Protein AF-0000000071265494 (afdb_homodimer)

Solvent-accessible surface area (backbone atoms only — not comparable to full-atom values): 19128 Å² 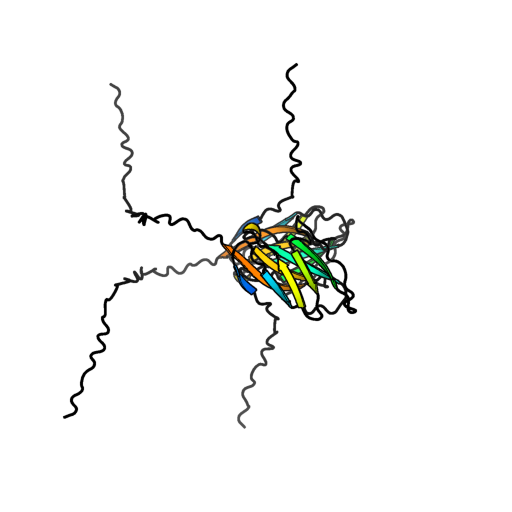total; per-residue (Å²): 134,83,74,75,83,80,72,79,78,70,75,68,71,72,66,82,70,55,55,59,49,77,48,78,51,42,60,62,42,69,48,77,47,74,25,52,48,88,69,77,64,66,32,45,37,34,37,31,43,25,47,91,84,48,55,58,42,52,36,34,35,29,60,42,43,85,80,57,59,87,50,79,70,48,60,30,90,90,43,44,74,89,41,37,45,78,46,80,55,89,55,34,34,37,43,32,37,46,52,32,44,57,83,65,36,29,38,35,34,32,33,32,63,46,98,64,59,43,58,27,18,25,35,37,38,44,38,49,72,82,73,70,73,75,64,76,71,68,74,72,67,73,68,75,64,77,72,72,76,68,75,67,76,69,78,67,74,74,71,77,124,135,83,74,74,82,80,72,77,77,70,74,69,71,72,64,80,70,56,57,60,48,76,48,77,50,42,60,60,40,68,48,76,47,73,24,51,47,86,69,76,64,67,32,46,37,34,35,32,43,24,46,91,84,47,54,57,41,51,37,36,35,29,61,42,43,85,81,57,60,87,50,77,68,47,61,30,91,90,43,43,75,90,42,38,45,78,47,81,54,88,53,33,36,38,43,32,36,46,52,32,44,56,82,66,36,28,38,33,35,30,32,35,63,46,99,64,59,42,58,27,18,26,36,36,37,43,37,49,73,81,74,72,74,78,67,77,70,69,74,73,69,75,71,76,67,78,70,79,78,74,77,69,76,72,79,67,74,73,72,76,123

pLDDT: mean 73.64, std 27.17, range [20.28, 98.62]

Organism: Cyprinus carpio (NCBI:txid7962)

Foldseek 3Di:
DPPPPPPPPPVPPPPVPFAEAEDEEAFQAKDKDKWFDPDDAWFKKFKWWDAPPGDIDTAKIFIDHPVRPDGDIDGDDPHDCVQWPWDDDDGMIMIMGGRDDQVSFTKMWMWTPDVHIDTTHIYGYGYDYDPPPPPPPPVVPVCVPPPPPPCPVPPPPPPPD/DPPPPPPPPPVPPPPVPFAEAEDEEAFQAKDKDKWFDPDQAWFKKFKWWDAPPGDIDTAKIFTDHNVLPDGDIDGDDPHDCVQWPWDDDDGMIMIMGGRDDQVNFTKMWMWTPDVHIDTTHIYGYGYDYPPPPPPPPPVCPPPPPVPPPPPPVPPPPPPPD

Secondary structure (DSSP, 8-state):
-----------------PPEEEEEE-TT--EEEEEE----SSEEEEEEEE-TTS--EEEEEEEE-TT---PPPEE-TT--TTTEEEEE-SSEEEEEESS--GGG-EEEEEEE--SS-EEEEEEEEEE----------------------------------/-----------------PPEEEEEE-TT--EEEEEE----SSEEEEEEEE-TTS--EEEEEEEE-TT---PPPEE-TT--TTTEEEEE-SSEEEEEESS--GGG-EEEEEEE--SS-EEEEEEEEEE----------------------------------

Nearest PDB structures (foldseek):
  6d2p-assembly1_L  TM=8.180E-01  e=6.042E-08  Homo sapiens
  7tqg-assembly1_L  TM=7.929E-01  e=5.715E-08  Homo sapiens
  7z0y-assembly1_L  TM=8.124E-01  e=2.175E-07  Homo sapiens
  2ywy-assembly4_D  TM=7.353E-01  e=2.175E-07  Orectolobus maculatus
  8ovu-assembly2_B  TM=7.416E-01  e=5.395E-05  Homo sapiens

InterPro domains:
  IPR003599 Immunoglobulin domain subtype [SM00409] (20-128)
  IPR007110 Immunoglobulin-like domain [PS50835] (5-128)
  IPR013106 Immunoglobulin V-set domain [PF07686] (22-127)
  IPR013783 Immunoglobulin-like fold [G3DSA:2.60.40.10] (14-143)
  IPR036179 Immunoglobulin-like domain superfamily [SSF48726] (19-132)
  IPR052051 T cell receptor complex component [PTHR19433] (18-138)

Radius of gyration: 28.28 Å; Cα contacts (8 Å, |Δi|>4): 579; chains: 2; bounding box: 97×72×102 Å

Sequence (322 aa):
SISPPSFPLQLCFLRVMFSTASIQTHPGQSVTMWCSHNIHVSGNLYWFKQSDGAVPITIVYMLYTESRQKVEPNYFNNFTKDHLVMDQFSKFTTLTIKKVNISDSGFYFCGATDYPMKFGNGTRLEVKGNHDDKVNYTDFTIDMKTSKTLFYTRLHFLFLSSISPPSFPLQLCFLRVMFSTASIQTHPGQSVTMWCSHNIHVSGNLYWFKQSDGAVPITIVYMLYTESRQKVEPNYFNNFTKDHLVMDQFSKFTTLTIKKVNISDSGFYFCGATDYPMKFGNGTRLEVKGNHDDKVNYTDFTIDMKTSKTLFYTRLHFLFLS

Structure (mmCIF, N/CA/C/O backbone):
data_AF-0000000071265494-model_v1
#
loop_
_entity.id
_entity.type
_entity.pdbx_description
1 polymer 'Ig-like domain-containing protein'
#
loop_
_atom_site.group_PDB
_atom_site.id
_atom_site.type_symbol
_atom_site.label_atom_id
_atom_site.label_alt_id
_atom_site.label_comp_id
_atom_site.label_asym_id
_atom_site.label_entity_id
_atom_site.label_seq_id
_atom_site.pdbx_PDB_ins_code
_atom_site.Cartn_x
_atom_site.Cartn_y
_atom_site.Cartn_z
_atom_site.occupancy
_atom_site.B_iso_or_equiv
_atom_site.auth_seq_id
_atom_site.auth_comp_id
_atom_site.auth_asym_id
_atom_site.auth_atom_id
_atom_site.pdbx_PDB_model_num
ATOM 1 N N . SER A 1 1 ? -18.375 -4.141 -53.75 1 40.53 1 SER A N 1
ATOM 2 C CA . SER A 1 1 ? -18.906 -4.117 -52.406 1 40.53 1 SER A CA 1
ATOM 3 C C . SER A 1 1 ? -17.781 -4.109 -51.375 1 40.53 1 SER A C 1
ATOM 5 O O . SER A 1 1 ? -17.125 -5.129 -51.125 1 40.53 1 SER A O 1
ATOM 7 N N . ILE A 1 2 ? -17.125 -2.977 -51.219 1 54.84 2 ILE A N 1
ATOM 8 C CA . ILE A 1 2 ? -15.969 -2.738 -50.344 1 54.84 2 ILE A CA 1
ATOM 9 C C . ILE A 1 2 ? -16.375 -2.879 -48.875 1 54.84 2 ILE A C 1
ATOM 11 O O . ILE A 1 2 ? -17.297 -2.188 -48.406 1 54.84 2 ILE A O 1
ATOM 15 N N . SER A 1 3 ? -16.25 -4.117 -48.312 1 55.25 3 SER A N 1
ATOM 16 C CA . SER A 1 3 ? -16.516 -4.367 -46.906 1 55.25 3 SER A CA 1
ATOM 17 C C . SER A 1 3 ? -15.781 -3.359 -46 1 55.25 3 SER A C 1
ATOM 19 O O . SER A 1 3 ? -14.625 -3.027 -46.281 1 55.25 3 SER A O 1
ATOM 21 N N . PRO A 1 4 ? -16.531 -2.566 -45.219 1 58.97 4 PRO A N 1
ATOM 22 C CA . PRO A 1 4 ? -15.859 -1.598 -44.344 1 58.97 4 PRO A CA 1
ATOM 23 C C . PRO A 1 4 ? -14.852 -2.252 -43.406 1 58.97 4 PRO A C 1
ATOM 25 O O . PRO A 1 4 ? -14.984 -3.436 -43.094 1 58.97 4 PRO A O 1
ATOM 28 N N . PRO A 1 5 ? -13.625 -1.745 -43.25 1 56.16 5 PRO A N 1
ATOM 29 C CA . PRO A 1 5 ? -12.672 -2.305 -42.281 1 56.16 5 PRO A CA 1
ATOM 30 C C . PRO A 1 5 ? -13.258 -2.398 -40.875 1 56.16 5 PRO A C 1
ATOM 32 O O . PRO A 1 5 ? -14.008 -1.515 -40.469 1 56.16 5 PRO A O 1
ATOM 35 N N . SER A 1 6 ? -13.602 -3.576 -40.312 1 51.12 6 SER A N 1
ATOM 36 C CA . SER A 1 6 ? -13.977 -3.795 -38.906 1 51.12 6 SER A CA 1
ATOM 37 C C . SER A 1 6 ? -12.922 -3.248 -37.969 1 51.12 6 SER A C 1
ATOM 39 O O . SER A 1 6 ? -11.758 -3.668 -38 1 51.12 6 SER A O 1
ATOM 41 N N . PHE A 1 7 ? -13.047 -2.006 -37.5 1 49.62 7 PHE A N 1
ATOM 42 C CA . PHE A 1 7 ? -12.211 -1.533 -36.406 1 49.62 7 PHE A CA 1
ATOM 43 C C . PHE A 1 7 ? -12.438 -2.367 -35.156 1 49.62 7 PHE A C 1
ATOM 45 O O . PHE A 1 7 ? -13.57 -2.5 -34.688 1 49.62 7 PHE A O 1
ATOM 52 N N . PRO A 1 8 ? -11.539 -3.293 -34.781 1 50.5 8 PRO A N 1
ATOM 53 C CA . PRO A 1 8 ? -11.75 -3.945 -33.5 1 50.5 8 PRO A CA 1
ATOM 54 C C . PRO A 1 8 ? -11.977 -2.949 -32.344 1 50.5 8 PRO A C 1
ATOM 56 O O . PRO A 1 8 ? -11.25 -1.961 -32.25 1 50.5 8 PRO A O 1
ATOM 59 N N . LEU A 1 9 ? -13.188 -2.826 -31.844 1 41.81 9 LEU A N 1
ATOM 60 C CA . LEU A 1 9 ? -13.477 -2.168 -30.562 1 41.81 9 LEU A CA 1
ATOM 61 C C . LEU A 1 9 ? -12.555 -2.676 -29.469 1 41.81 9 LEU A C 1
ATOM 63 O O . LEU A 1 9 ? -12.75 -3.773 -28.938 1 41.81 9 LEU A O 1
ATOM 67 N N . GLN A 1 10 ? -11.289 -2.355 -29.594 1 39.25 10 GLN A N 1
ATOM 68 C CA . GLN A 1 10 ? -10.484 -2.551 -28.391 1 39.25 10 GLN A CA 1
ATOM 69 C C . GLN A 1 10 ? -11.219 -2.029 -27.156 1 39.25 10 GLN A C 1
ATOM 71 O O . GLN A 1 10 ? -11.438 -0.823 -27.016 1 39.25 10 GLN A O 1
ATOM 76 N N . LEU A 1 11 ? -12.148 -2.73 -26.625 1 38.16 11 LEU A N 1
ATOM 77 C CA . LEU A 1 11 ? -12.617 -2.404 -25.281 1 38.16 11 LEU A CA 1
ATOM 78 C C . LEU A 1 11 ? -11.477 -1.908 -24.406 1 38.16 11 LEU A C 1
ATOM 80 O O . LEU A 1 11 ? -10.562 -2.672 -24.078 1 38.16 11 LEU A O 1
ATOM 84 N N . CYS A 1 12 ? -11.016 -0.733 -24.688 1 38.34 12 CYS A N 1
ATOM 85 C CA . CYS A 1 12 ? -10.164 -0.033 -23.719 1 38.34 12 CYS A CA 1
ATOM 86 C C . CYS A 1 12 ? -10.664 -0.229 -22.297 1 38.34 12 CYS A C 1
ATOM 88 O O . CYS A 1 12 ? -11.703 0.322 -21.922 1 38.34 12 CYS A O 1
ATOM 90 N N . PHE A 1 13 ? -10.648 -1.472 -21.859 1 40.06 13 PHE A N 1
ATOM 91 C CA . PHE A 1 13 ? -10.812 -1.555 -20.422 1 40.06 13 PHE A CA 1
ATOM 92 C C . PHE A 1 13 ? -10.117 -0.386 -19.734 1 40.06 13 PHE A C 1
ATOM 94 O O . PHE A 1 13 ? -8.898 -0.243 -19.812 1 40.06 13 PHE A O 1
ATOM 101 N N . LEU A 1 14 ? -10.75 0.696 -19.688 1 36.41 14 LEU A N 1
ATOM 102 C CA . LEU A 1 14 ? -10.32 1.885 -18.969 1 36.41 14 LEU A CA 1
ATOM 103 C C . LEU A 1 14 ? -9.891 1.525 -17.547 1 36.41 14 LEU A C 1
ATOM 105 O O . LEU A 1 14 ? -10.734 1.324 -16.672 1 36.41 14 LEU A O 1
ATOM 109 N N . ARG A 1 15 ? -8.938 0.637 -17.5 1 45.5 15 ARG A N 1
ATOM 110 C CA . ARG A 1 15 ? -8.367 0.568 -16.156 1 45.5 15 ARG A CA 1
ATOM 111 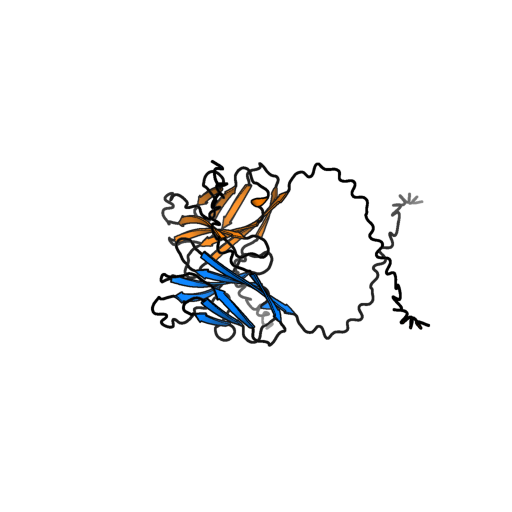C C . ARG A 1 15 ? -8.125 1.964 -15.594 1 45.5 15 ARG A C 1
ATOM 113 O O . ARG A 1 15 ? -7.402 2.762 -16.188 1 45.5 15 ARG A O 1
ATOM 120 N N . VAL A 1 16 ? -9.086 2.547 -14.867 1 47.94 16 VAL A N 1
ATOM 121 C CA . VAL A 1 16 ? -8.844 3.82 -14.195 1 47.94 16 VAL A CA 1
ATOM 122 C C . VAL A 1 16 ? -7.473 3.791 -13.523 1 47.94 16 VAL A C 1
ATOM 124 O O . VAL A 1 16 ? -7.242 2.998 -12.609 1 47.94 16 VAL A O 1
ATOM 127 N N . MET A 1 17 ? -6.465 3.949 -14.352 1 52.75 17 MET A N 1
ATOM 128 C CA . MET A 1 17 ? -5.125 4.078 -13.789 1 52.75 17 MET A CA 1
ATOM 129 C C . MET A 1 17 ? -5.035 5.281 -12.852 1 52.75 17 MET A C 1
ATOM 131 O O . MET A 1 17 ? -5.418 6.391 -13.234 1 52.75 17 MET A O 1
ATOM 135 N N . PHE A 1 18 ? -5.129 4.945 -11.578 1 63.06 18 PHE A N 1
ATOM 136 C CA . PHE A 1 18 ? -4.965 6.07 -10.664 1 63.06 18 PHE A CA 1
ATOM 137 C C . PHE A 1 18 ? -3.578 6.688 -10.805 1 63.06 18 PHE A C 1
ATOM 139 O O . PHE A 1 18 ? -2.592 5.977 -11.016 1 63.06 18 PHE A O 1
ATOM 146 N N . SER A 1 19 ? -3.592 8.031 -11 1 75.81 19 SER A N 1
ATOM 147 C CA . SER A 1 19 ? -2.42 8.867 -11.25 1 75.81 19 SER A CA 1
ATOM 148 C C . SER A 1 19 ? -1.688 9.195 -9.953 1 75.81 19 SER A C 1
ATOM 150 O O . SER A 1 19 ? -2.24 9.039 -8.867 1 75.81 19 SER A O 1
ATOM 152 N N . THR A 1 20 ? -0.399 9.234 -10.078 1 89 20 THR A N 1
ATOM 153 C CA . THR A 1 20 ? 0.422 9.68 -8.961 1 89 20 THR A CA 1
ATOM 154 C C . THR A 1 20 ? 0.855 11.133 -9.148 1 89 20 THR A C 1
ATOM 156 O O . THR A 1 20 ? 1.159 11.555 -10.266 1 89 20 THR A O 1
ATOM 159 N N . ALA A 1 21 ? 0.554 11.984 -8.203 1 92.94 21 ALA A N 1
ATOM 160 C CA . ALA A 1 21 ? 1.025 13.367 -8.18 1 92.94 21 ALA A CA 1
ATOM 161 C C . ALA A 1 21 ? 2.273 13.508 -7.316 1 92.94 21 ALA A C 1
ATOM 163 O O . ALA A 1 21 ? 2.707 12.547 -6.676 1 92.94 21 ALA A O 1
ATOM 164 N N . SER A 1 22 ? 2.971 14.641 -7.516 1 95.12 22 SER A N 1
ATOM 165 C CA . SER A 1 22 ? 4.133 14.953 -6.691 1 95.12 22 SER A CA 1
ATOM 166 C C . SER A 1 22 ? 4.074 16.391 -6.172 1 95.12 22 SER A C 1
ATOM 168 O O . SER A 1 22 ? 3.652 17.297 -6.895 1 95.12 22 SER A O 1
ATOM 170 N N . ILE A 1 23 ? 4.402 16.578 -4.934 1 96.94 23 ILE A N 1
ATOM 171 C CA . ILE A 1 23 ? 4.473 17.891 -4.297 1 96.94 23 ILE A CA 1
ATOM 172 C C . ILE A 1 23 ? 5.832 18.062 -3.623 1 96.94 23 ILE A C 1
ATOM 174 O O . ILE A 1 23 ? 6.324 17.156 -2.953 1 96.94 23 ILE A O 1
ATOM 178 N N . GLN A 1 24 ? 6.438 19.062 -3.877 1 96.56 24 GLN A N 1
ATOM 179 C CA . GLN A 1 24 ? 7.629 19.484 -3.141 1 96.56 24 GLN A CA 1
ATOM 180 C C . GLN A 1 24 ? 7.348 20.719 -2.295 1 96.56 24 GLN A C 1
ATOM 182 O O . GLN A 1 24 ? 6.73 21.672 -2.77 1 96.56 24 GLN A O 1
ATOM 187 N N . THR A 1 25 ? 7.742 20.688 -1.037 1 97 25 THR A N 1
ATOM 188 C CA . THR A 1 25 ? 7.48 21.797 -0.141 1 97 25 THR A CA 1
ATOM 189 C C . THR A 1 25 ? 8.602 21.953 0.886 1 97 25 THR A C 1
ATOM 191 O O . THR A 1 25 ? 9.641 21.297 0.771 1 97 25 THR A O 1
ATOM 194 N N . HIS A 1 26 ? 8.422 22.875 1.884 1 96.88 26 HIS A N 1
ATOM 195 C CA . HIS A 1 26 ? 9.383 23.141 2.947 1 96.88 26 HIS A CA 1
ATOM 196 C C . HIS A 1 26 ? 8.734 23.016 4.32 1 96.88 26 HIS A C 1
ATOM 198 O O . HIS A 1 26 ? 7.523 23.156 4.457 1 96.88 26 HIS A O 1
ATOM 204 N N . PRO A 1 27 ? 9.57 22.672 5.262 1 97.69 27 PRO A N 1
ATOM 205 C CA . PRO A 1 27 ? 9.016 22.547 6.609 1 97.69 27 PRO A CA 1
ATOM 206 C C . PRO A 1 27 ? 8.203 23.766 7.035 1 97.69 27 PRO A C 1
ATOM 208 O O . PRO A 1 27 ? 8.57 24.906 6.715 1 97.69 27 PRO A O 1
ATOM 211 N N . GLY A 1 28 ? 7.164 23.531 7.742 1 97.5 28 GLY A N 1
ATOM 212 C CA . GLY A 1 28 ? 6.332 24.594 8.273 1 97.5 28 GLY A CA 1
ATOM 213 C C . GLY A 1 28 ? 5.121 24.891 7.406 1 97.5 28 GLY A C 1
ATOM 214 O O . GLY A 1 28 ? 4.176 25.547 7.859 1 97.5 28 GLY A O 1
ATOM 215 N N . GLN A 1 29 ? 5.145 24.484 6.188 1 97.06 29 GLN A N 1
ATOM 216 C CA . GLN A 1 29 ? 4.027 24.703 5.273 1 97.06 29 GLN A CA 1
ATOM 217 C C . GLN A 1 29 ? 2.934 23.656 5.48 1 97.06 29 GLN A C 1
ATOM 219 O O . GLN A 1 29 ? 3.189 22.578 6.027 1 97.06 29 GLN A O 1
ATOM 224 N N . SER A 1 30 ? 1.723 24.016 5.102 1 98.31 30 SER A N 1
ATOM 225 C CA . SER A 1 30 ? 0.627 23.062 5.062 1 98.31 30 SER A CA 1
ATOM 226 C C . SER A 1 30 ? 0.418 22.516 3.652 1 98.31 30 SER A C 1
ATOM 228 O O . SER A 1 30 ? 0.485 23.266 2.678 1 98.31 30 SER A O 1
ATOM 230 N N . VAL A 1 31 ? 0.238 21.281 3.578 1 98.38 31 VAL A N 1
ATOM 231 C CA . VAL A 1 31 ? 0.042 20.641 2.281 1 98.38 31 VAL A CA 1
ATOM 232 C C . VAL A 1 31 ? -1.272 19.859 2.283 1 98.38 31 VAL A C 1
ATOM 234 O O . VAL A 1 31 ? -1.568 19.141 3.232 1 98.38 31 VAL A O 1
ATOM 237 N N . THR A 1 32 ? -2.055 20.016 1.229 1 98.12 32 THR A N 1
ATOM 238 C CA . THR A 1 32 ? -3.285 19.25 1.04 1 98.12 32 THR A CA 1
ATOM 239 C C . THR A 1 32 ? -3.184 18.359 -0.193 1 98.12 32 THR A C 1
ATOM 241 O O . THR A 1 32 ? -2.75 18.812 -1.257 1 98.12 32 THR A O 1
ATOM 244 N N . MET A 1 33 ? -3.537 17.125 -0.015 1 96.88 33 MET A N 1
ATOM 245 C CA . MET A 1 33 ? -3.57 16.156 -1.104 1 96.88 33 MET A CA 1
ATOM 246 C C . MET A 1 33 ? -4.98 15.617 -1.311 1 96.88 33 MET A C 1
ATOM 248 O O . MET A 1 33 ? -5.758 15.516 -0.359 1 96.88 33 MET A O 1
ATOM 252 N N . TRP A 1 34 ? -5.195 15.219 -2.551 1 92.88 34 TRP A N 1
ATOM 253 C CA . TRP A 1 34 ? -6.531 14.75 -2.906 1 92.88 34 TRP A CA 1
ATOM 254 C C . TRP A 1 34 ? -6.484 13.312 -3.412 1 92.88 34 TRP A C 1
ATOM 256 O O . TRP A 1 34 ? -5.504 12.898 -4.043 1 92.88 34 TRP A O 1
ATOM 266 N N . CYS A 1 35 ? -7.516 12.586 -3.168 1 92.62 35 CYS A N 1
ATOM 267 C CA . CYS A 1 35 ? -7.668 11.211 -3.629 1 92.62 35 CYS A CA 1
ATOM 268 C C . CYS A 1 35 ? -9.078 10.961 -4.145 1 92.62 35 CYS A C 1
ATOM 270 O O . CYS A 1 35 ? -10.047 11.062 -3.393 1 92.62 35 CYS A O 1
ATOM 272 N N . SER A 1 36 ? -9.148 10.711 -5.441 1 86.88 36 SER A N 1
ATOM 273 C CA . SER A 1 36 ? -10.438 10.352 -6.02 1 86.88 36 SER A CA 1
ATOM 274 C C . SER A 1 36 ? -10.773 8.891 -5.738 1 86.88 36 SER A C 1
ATOM 276 O O . SER A 1 36 ? -9.891 8.031 -5.75 1 86.88 36 SER A O 1
ATOM 278 N N . HIS A 1 37 ? -11.953 8.703 -5.402 1 76.38 37 HIS A N 1
ATOM 279 C CA . HIS A 1 37 ? -12.367 7.32 -5.195 1 76.38 37 HIS A CA 1
ATOM 280 C C . HIS A 1 37 ? -13.758 7.074 -5.777 1 76.38 37 HIS A C 1
ATOM 282 O O . HIS A 1 37 ? -14.539 8.016 -5.961 1 76.38 37 HIS A O 1
ATOM 288 N N . ASN A 1 38 ? -13.992 5.953 -6.262 1 73.44 38 ASN A N 1
ATOM 289 C CA . ASN A 1 38 ? -15.297 5.547 -6.785 1 73.44 38 ASN A CA 1
ATOM 290 C C . ASN A 1 38 ? -16.062 4.684 -5.785 1 73.44 38 ASN A C 1
ATOM 292 O O . ASN A 1 38 ? -16.781 3.762 -6.176 1 73.44 38 ASN A O 1
ATOM 296 N N . ILE A 1 39 ? -15.812 4.988 -4.605 1 68.56 39 ILE A N 1
ATOM 297 C CA . ILE A 1 39 ? -16.453 4.215 -3.551 1 68.56 39 ILE A CA 1
ATOM 298 C C . ILE A 1 39 ? -17.938 4.598 -3.463 1 68.56 39 ILE A C 1
ATOM 300 O O . ILE A 1 39 ? -18.281 5.781 -3.383 1 68.56 39 ILE A O 1
ATOM 304 N N . HIS A 1 40 ? -18.781 3.643 -3.627 1 63.91 40 HIS A N 1
ATOM 305 C CA . HIS A 1 40 ? -20.219 3.934 -3.635 1 63.91 40 HIS A CA 1
ATOM 306 C C . HIS A 1 40 ? -20.906 3.291 -2.441 1 63.91 40 HIS A C 1
ATOM 308 O O . HIS A 1 40 ? -22.078 3.574 -2.176 1 63.91 40 HIS A O 1
ATOM 314 N N . VAL A 1 41 ? -20.266 2.371 -1.865 1 63.75 41 VAL A N 1
ATOM 315 C CA . VAL A 1 41 ? -20.891 1.697 -0.729 1 63.75 41 VAL A CA 1
ATOM 316 C C . VAL A 1 41 ? -20.219 2.139 0.566 1 63.75 41 VAL A C 1
ATOM 318 O O . VAL A 1 41 ? -19.062 2.566 0.555 1 63.75 41 VAL A O 1
ATOM 321 N N . SER A 1 42 ? -21.047 2.025 1.57 1 70.31 42 SER A N 1
ATOM 322 C CA . SER A 1 42 ? -20.5 2.344 2.889 1 70.31 42 SER A CA 1
ATOM 323 C C . SER A 1 42 ? -19.312 1.453 3.234 1 70.31 42 SER A C 1
ATOM 325 O O . SER A 1 42 ? -19.312 0.265 2.906 1 70.31 42 SER A O 1
ATOM 327 N N . GLY A 1 43 ? -18.297 2.01 3.725 1 81.31 43 GLY A N 1
ATOM 328 C CA . GLY A 1 43 ? -17.109 1.303 4.18 1 81.31 43 GLY A CA 1
ATOM 329 C C . GLY A 1 43 ? -16.062 2.221 4.785 1 81.31 43 GLY A C 1
ATOM 330 O O . GLY A 1 43 ? -16.391 3.32 5.242 1 81.31 43 GLY A O 1
ATOM 331 N N . ASN A 1 44 ? -14.961 1.652 5.031 1 87.25 44 ASN A N 1
ATOM 332 C CA . ASN A 1 44 ? -13.867 2.439 5.594 1 87.25 44 ASN A CA 1
ATOM 333 C C . ASN A 1 44 ? -12.961 3.002 4.5 1 87.25 44 ASN A C 1
ATOM 335 O O . ASN A 1 44 ? -12.555 2.277 3.59 1 87.25 44 ASN A O 1
ATOM 339 N N . LEU A 1 45 ? -12.82 4.289 4.598 1 90.62 45 LEU A N 1
ATOM 340 C CA . LEU A 1 45 ? -11.859 4.965 3.727 1 90.62 45 LEU A CA 1
ATOM 341 C C . LEU A 1 45 ? -10.57 5.273 4.473 1 90.62 45 LEU A C 1
ATOM 343 O O . LEU A 1 45 ? -10.602 5.844 5.566 1 90.62 45 LEU A O 1
ATOM 347 N N . TYR A 1 46 ? -9.438 4.898 3.916 1 93.5 46 TYR A N 1
ATOM 348 C CA . TYR A 1 46 ? -8.133 4.988 4.574 1 93.5 46 TYR A CA 1
ATOM 349 C C . TYR A 1 46 ? -7.203 5.926 3.816 1 93.5 46 TYR A C 1
ATOM 351 O O . TYR A 1 46 ? -7.328 6.086 2.602 1 93.5 46 TYR A O 1
ATOM 359 N N . TRP A 1 47 ? -6.344 6.523 4.559 1 96.44 47 TRP A N 1
ATOM 360 C CA . TRP A 1 47 ? -5.094 7.039 4.008 1 96.44 47 TRP A CA 1
ATOM 361 C C . TRP A 1 47 ? -3.896 6.27 4.559 1 96.44 47 TRP A C 1
ATOM 363 O O . TRP A 1 47 ? -3.859 5.93 5.742 1 96.44 47 TRP A O 1
ATOM 373 N N . PHE A 1 48 ? -2.951 6.074 3.611 1 97.19 48 PHE A N 1
ATOM 374 C CA . PHE A 1 48 ? -1.717 5.371 3.938 1 97.19 48 PHE A CA 1
ATOM 375 C C . PHE A 1 48 ? -0.502 6.242 3.639 1 97.19 48 PHE A C 1
ATOM 377 O O . PHE A 1 48 ? -0.547 7.094 2.748 1 97.19 48 PHE A O 1
ATOM 384 N N . LYS A 1 49 ? 0.532 5.984 4.426 1 98.12 49 LYS A N 1
ATOM 385 C CA . LYS A 1 49 ? 1.853 6.539 4.141 1 98.12 49 LYS A CA 1
ATOM 386 C C . LYS A 1 49 ? 2.869 5.43 3.889 1 98.12 49 LYS A C 1
ATOM 388 O O . LYS A 1 49 ? 2.891 4.422 4.605 1 98.12 49 LYS A O 1
ATOM 393 N N . GLN A 1 50 ? 3.604 5.637 2.826 1 97 50 GLN A N 1
ATOM 394 C CA . GLN A 1 50 ? 4.637 4.656 2.51 1 97 50 GLN A CA 1
ATOM 395 C C . GLN A 1 50 ? 5.988 5.328 2.295 1 97 50 GLN A C 1
ATOM 397 O O . GLN A 1 50 ? 6.121 6.211 1.441 1 97 50 GLN A O 1
ATOM 402 N N . SER A 1 51 ? 6.934 4.93 3.129 1 95.25 51 SER A N 1
ATOM 403 C CA . SER A 1 51 ? 8.312 5.359 2.92 1 95.25 51 SER A CA 1
ATOM 404 C C . SER A 1 51 ? 9.016 4.473 1.897 1 95.25 51 SER A C 1
ATOM 406 O O . SER A 1 51 ? 8.641 3.316 1.704 1 95.25 51 SER A O 1
ATOM 408 N N . ASP A 1 52 ? 10.031 5.016 1.263 1 91.19 52 ASP A N 1
ATOM 409 C CA . ASP A 1 52 ? 10.758 4.254 0.251 1 91.19 52 ASP A CA 1
ATOM 410 C C . ASP A 1 52 ? 11.312 2.953 0.833 1 91.19 52 ASP A C 1
ATOM 412 O O . ASP A 1 52 ? 11.938 2.959 1.895 1 91.19 52 ASP A O 1
ATOM 416 N N . GLY A 1 53 ? 10.969 1.884 0.128 1 87.62 53 GLY A N 1
ATOM 417 C CA . GLY A 1 53 ? 11.5 0.589 0.519 1 87.62 53 GLY A CA 1
ATOM 418 C C . GLY A 1 53 ? 10.75 -0.038 1.68 1 87.62 53 GLY A C 1
ATOM 419 O O . GLY A 1 53 ? 11.172 -1.063 2.217 1 87.62 53 GLY A O 1
ATOM 420 N N . ALA A 1 54 ? 9.734 0.562 2.098 1 93.94 54 ALA A N 1
ATOM 421 C CA . ALA A 1 54 ? 8.961 0.054 3.225 1 93.94 54 ALA A CA 1
ATOM 422 C C . ALA A 1 54 ? 7.531 -0.283 2.799 1 93.94 54 ALA A C 1
ATOM 424 O O . ALA A 1 54 ? 7.082 0.14 1.731 1 93.94 54 ALA A O 1
ATOM 425 N N . VAL A 1 55 ? 6.922 -1.107 3.613 1 94.75 55 VAL A N 1
ATOM 426 C CA . VAL A 1 55 ? 5.496 -1.336 3.408 1 94.75 55 VAL A CA 1
ATOM 427 C C . VAL A 1 55 ? 4.703 -0.123 3.895 1 94.75 55 VAL A C 1
ATOM 429 O O . VAL A 1 55 ? 5.199 0.665 4.703 1 94.75 55 VAL A O 1
ATOM 432 N N . PRO A 1 56 ? 3.506 0.05 3.398 1 95.94 56 PRO A N 1
ATOM 433 C CA . PRO A 1 56 ? 2.699 1.175 3.877 1 95.94 56 PRO A CA 1
ATOM 434 C C . PRO A 1 56 ? 2.277 1.021 5.336 1 95.94 56 PRO A C 1
ATOM 436 O O . PRO A 1 56 ? 2.291 -0.091 5.871 1 95.94 56 PRO A O 1
ATOM 439 N N . ILE A 1 57 ? 1.918 2.164 5.93 1 95.69 57 ILE A N 1
ATOM 440 C CA . ILE A 1 57 ? 1.266 2.176 7.234 1 95.69 57 ILE A CA 1
ATOM 441 C C . ILE A 1 57 ? -0.061 2.928 7.141 1 95.69 57 ILE A C 1
ATOM 443 O O . ILE A 1 57 ? -0.187 3.885 6.375 1 95.69 57 ILE A O 1
ATOM 447 N N . THR A 1 58 ? -1.031 2.455 7.902 1 95.88 58 THR A N 1
ATOM 448 C CA . THR A 1 58 ? -2.297 3.176 8.008 1 95.88 58 THR A CA 1
ATOM 449 C C . THR A 1 58 ? -2.146 4.41 8.883 1 95.88 58 THR A C 1
ATOM 451 O O . THR A 1 58 ? -1.704 4.312 10.031 1 95.88 58 THR A O 1
ATOM 454 N N . ILE A 1 59 ? -2.588 5.562 8.406 1 97.81 59 ILE A N 1
ATOM 455 C CA . ILE A 1 59 ? -2.342 6.754 9.211 1 97.81 59 ILE A CA 1
ATOM 456 C C . ILE A 1 59 ? -3.672 7.352 9.664 1 97.81 59 ILE A C 1
ATOM 458 O O . ILE A 1 59 ? -3.736 8.031 10.695 1 97.81 59 ILE A O 1
ATOM 462 N N . VAL A 1 60 ? -4.742 7.113 8.859 1 96.56 60 VAL A N 1
ATOM 463 C CA . VAL A 1 60 ? -6.051 7.617 9.258 1 96.56 60 VAL A CA 1
ATOM 464 C C . VAL A 1 60 ? -7.145 6.875 8.492 1 96.56 60 VAL A C 1
ATOM 466 O O . VAL A 1 60 ? -6.938 6.453 7.355 1 96.56 60 VAL A O 1
ATOM 469 N N . TYR A 1 61 ? -8.297 6.625 9.094 1 93.56 61 TYR A N 1
ATOM 470 C CA . TYR A 1 61 ? -9.461 6.184 8.344 1 93.56 61 TYR A CA 1
ATOM 471 C C . TYR A 1 61 ? -10.727 6.891 8.836 1 93.56 61 TYR A C 1
ATOM 473 O O . TYR A 1 61 ? -10.75 7.426 9.945 1 93.56 61 TYR A O 1
ATOM 481 N N . MET A 1 62 ? -11.656 6.93 7.992 1 90.12 62 MET A N 1
ATOM 482 C CA . MET A 1 62 ? -12.992 7.465 8.258 1 90.12 62 MET A CA 1
ATOM 483 C C . MET A 1 62 ? -14.062 6.59 7.617 1 90.12 62 MET A C 1
ATOM 485 O O . MET A 1 62 ? -13.859 6.043 6.527 1 90.12 62 MET A O 1
ATOM 489 N N . LEU A 1 63 ? -15.164 6.504 8.383 1 86.38 63 LEU A N 1
ATOM 490 C CA . LEU A 1 63 ? -16.297 5.805 7.797 1 86.38 63 LEU A CA 1
ATOM 491 C C . LEU A 1 63 ? -16.922 6.625 6.672 1 86.38 63 LEU A C 1
ATOM 493 O O . LEU A 1 63 ? -17.125 7.832 6.82 1 86.38 63 LEU A O 1
ATOM 497 N N . TYR A 1 64 ? -17.016 5.957 5.527 1 80.56 64 TYR A N 1
ATOM 498 C CA . TYR A 1 64 ? -17.719 6.57 4.406 1 80.56 64 TYR A CA 1
ATOM 499 C C . TYR A 1 64 ? -19.156 6.082 4.344 1 80.56 64 TYR A C 1
ATOM 501 O O . TYR A 1 64 ? -19.422 4.879 4.41 1 80.56 64 TYR A O 1
ATOM 509 N N . THR A 1 65 ? -20.062 7.035 4.367 1 74.88 65 THR A N 1
ATOM 510 C CA . THR A 1 65 ? -21.484 6.691 4.23 1 74.88 65 THR A CA 1
ATOM 511 C C . THR A 1 65 ? -22.125 7.469 3.086 1 74.88 65 THR A C 1
ATOM 513 O O . THR A 1 65 ? -21.656 8.555 2.734 1 74.88 65 THR A O 1
ATOM 516 N N . GLU A 1 66 ? -23.078 6.848 2.469 1 68.06 66 GLU A N 1
ATOM 517 C CA . GLU A 1 66 ? -23.828 7.543 1.429 1 68.06 66 GLU A CA 1
ATOM 518 C C . GLU A 1 66 ? -24.375 8.875 1.943 1 68.06 66 GLU A C 1
ATOM 520 O O . GLU A 1 66 ? -24.453 9.852 1.196 1 68.06 66 GLU A O 1
ATOM 525 N N . SER A 1 67 ? -24.734 8.852 3.213 1 64.81 67 SER A N 1
ATOM 526 C CA . SER A 1 67 ? -25.312 10.062 3.773 1 64.81 67 SER A CA 1
ATOM 527 C C . SER A 1 67 ? -24.234 11.086 4.129 1 64.81 67 SER A C 1
ATOM 529 O O . SER A 1 67 ? -24.531 12.266 4.32 1 64.81 67 SER A O 1
ATOM 531 N N . ARG A 1 68 ? -23.062 10.766 3.863 1 62.78 68 ARG A N 1
ATOM 532 C CA . ARG A 1 68 ? -21.875 11.594 4.102 1 62.78 68 ARG A CA 1
ATOM 533 C C . ARG A 1 68 ? -21.906 12.195 5.504 1 62.78 68 ARG A C 1
ATOM 535 O O . ARG A 1 68 ? -21.5 13.344 5.699 1 62.78 68 ARG A O 1
ATOM 542 N N . GLN A 1 69 ? -22.672 11.586 6.402 1 61.12 69 GLN A N 1
ATOM 543 C CA . GLN A 1 69 ? -22.594 12.102 7.766 1 61.12 69 GLN A CA 1
ATOM 544 C C . GLN A 1 69 ? -21.156 12.078 8.281 1 61.12 69 GLN A C 1
ATOM 546 O O . GLN A 1 69 ? -20.406 11.141 7.996 1 61.12 69 GLN A O 1
ATOM 551 N N . LYS A 1 70 ? -20.812 13.203 8.695 1 63.38 70 LYS A N 1
ATOM 552 C CA . LYS A 1 70 ? -19.453 13.406 9.188 1 63.38 70 LYS A CA 1
ATOM 553 C C . LYS A 1 70 ? -19.109 12.414 10.297 1 63.38 70 LYS A C 1
ATOM 555 O O . LYS A 1 70 ? -19.781 12.367 11.32 1 63.38 70 LYS A O 1
ATOM 560 N N . VAL A 1 71 ? -18.328 11.477 10.055 1 78.56 71 VAL A N 1
ATOM 561 C CA . VAL A 1 71 ? -17.75 10.609 11.078 1 78.56 71 VAL A CA 1
ATOM 562 C C . VAL A 1 71 ? -16.312 11.047 11.375 1 78.56 71 VAL A C 1
ATOM 564 O O . VAL A 1 71 ? -15.586 11.469 10.469 1 78.56 71 VAL A O 1
ATOM 567 N N . GLU A 1 72 ? -16.062 11.109 12.672 1 88.38 72 GLU A N 1
ATOM 568 C CA . GLU A 1 72 ? -14.727 11.508 13.102 1 88.38 72 GLU A CA 1
ATOM 569 C C . GLU A 1 72 ? -13.68 10.508 12.617 1 88.38 72 GLU A C 1
ATOM 571 O O . GLU A 1 72 ? -13.875 9.297 12.719 1 88.38 72 GLU A O 1
ATOM 576 N N . PRO A 1 73 ? -12.617 11.117 12.078 1 93.56 73 PRO A N 1
ATOM 577 C CA . PRO A 1 73 ? -11.531 10.227 11.664 1 93.56 73 PRO A CA 1
ATOM 578 C C . PRO A 1 73 ? -10.805 9.586 12.852 1 93.56 73 PRO A C 1
ATOM 580 O O . PRO A 1 73 ? -10.781 10.164 13.945 1 93.56 73 PRO A O 1
ATOM 583 N N . ASN A 1 74 ? -10.297 8.391 12.625 1 94.62 74 ASN A N 1
ATOM 584 C CA . ASN A 1 74 ? -9.406 7.715 13.562 1 94.62 74 ASN A CA 1
ATOM 585 C C . ASN A 1 74 ? -7.961 7.723 13.062 1 94.62 74 ASN A C 1
ATOM 587 O O . ASN A 1 74 ? -7.688 7.297 11.938 1 94.62 74 ASN A O 1
ATOM 591 N N . TYR A 1 75 ? -7.098 8.148 13.93 1 96.44 75 TYR A N 1
ATOM 592 C CA . TYR A 1 75 ? -5.695 8.305 13.555 1 96.44 75 TYR A CA 1
ATOM 593 C C . TYR A 1 75 ? -4.84 7.207 14.172 1 96.44 75 TYR A C 1
ATOM 595 O O . TYR A 1 75 ? -5.141 6.711 15.258 1 96.44 75 TYR A O 1
ATOM 603 N N . PHE A 1 76 ? -3.76 6.883 13.414 1 95 76 PHE A N 1
ATOM 604 C CA . PHE A 1 76 ? -2.914 5.77 13.82 1 95 76 PHE A CA 1
ATOM 605 C C . PHE A 1 76 ? -1.44 6.113 13.648 1 95 76 PHE A C 1
ATOM 607 O O . PHE A 1 76 ? -1.104 7.113 13.008 1 95 76 PHE A O 1
ATOM 614 N N . ASN A 1 77 ? -0.57 5.254 14.188 1 94.19 77 ASN A N 1
ATOM 615 C CA . ASN A 1 77 ? 0.873 5.266 13.977 1 94.19 77 ASN A CA 1
ATOM 616 C C . ASN A 1 77 ? 1.475 6.633 14.289 1 94.19 77 ASN A C 1
ATOM 618 O O . ASN A 1 77 ? 2.271 7.156 13.508 1 94.19 77 ASN A O 1
ATOM 622 N N . ASN A 1 78 ? 1.014 7.293 15.359 1 93.88 78 ASN A N 1
ATOM 623 C CA . ASN A 1 78 ? 1.526 8.531 15.945 1 93.88 78 ASN A CA 1
ATOM 624 C C . ASN A 1 78 ? 1.063 9.758 15.164 1 93.88 78 ASN A C 1
ATOM 626 O O . ASN A 1 78 ? 1.547 10.867 15.391 1 93.88 78 ASN A O 1
ATOM 630 N N . PHE A 1 79 ? 0.234 9.5 14.211 1 96.5 79 PHE A N 1
ATOM 631 C CA . PHE A 1 79 ? -0.426 10.641 13.586 1 96.5 79 PHE A CA 1
ATOM 632 C C . PHE A 1 79 ? -1.616 11.094 14.422 1 96.5 79 PHE A C 1
ATOM 634 O O . PHE A 1 79 ? -2.336 10.273 14.984 1 96.5 79 PHE A O 1
ATOM 641 N N . THR A 1 80 ? -1.8 12.398 14.438 1 96.94 80 THR A N 1
ATOM 642 C CA . THR A 1 80 ? -2.871 12.969 15.25 1 96.94 80 THR A CA 1
ATOM 643 C C . THR A 1 80 ? -3.668 13.992 14.453 1 96.94 80 THR A C 1
ATOM 645 O O . THR A 1 80 ? -3.193 14.5 13.43 1 96.94 80 THR A O 1
ATOM 648 N N . LYS A 1 81 ? -4.828 14.312 15.047 1 95.69 81 LYS A N 1
ATOM 649 C CA . LYS A 1 81 ? -5.719 15.273 14.406 1 95.69 81 LYS A CA 1
ATOM 650 C C . LYS A 1 81 ? -5.094 16.656 14.367 1 95.69 81 LYS A C 1
ATOM 652 O O . LYS A 1 81 ? -5.484 17.5 13.555 1 95.69 81 LYS A O 1
ATOM 657 N N . ASP A 1 82 ? -4.133 17 15.297 1 96.94 82 ASP A N 1
ATOM 658 C CA . ASP A 1 82 ? -3.484 18.297 15.344 1 96.94 82 ASP A CA 1
ATOM 659 C C . ASP A 1 82 ? -2.527 18.484 14.164 1 96.94 82 ASP A C 1
ATOM 661 O O . ASP A 1 82 ? -2.252 19.609 13.742 1 96.94 82 ASP A O 1
ATOM 665 N N . HIS A 1 83 ? -2.051 17.375 13.641 1 98.06 83 HIS A N 1
ATOM 666 C CA . HIS A 1 83 ? -1.046 17.406 12.578 1 98.06 83 HIS A CA 1
ATOM 667 C C . HIS A 1 83 ? -1.652 17.016 11.234 1 98.06 83 HIS A C 1
ATOM 669 O O . HIS A 1 83 ? -1.202 17.5 10.188 1 98.06 83 HIS A O 1
ATOM 675 N N . LEU A 1 84 ? -2.66 16.203 11.328 1 98.06 84 LEU A N 1
ATOM 676 C CA . LEU A 1 84 ? -3.273 15.633 10.133 1 98.06 84 LEU A CA 1
ATOM 677 C C . LEU A 1 84 ? -4.789 15.805 10.164 1 98.06 84 LEU A C 1
ATOM 679 O O . LEU A 1 84 ? -5.426 15.516 11.18 1 98.06 84 LEU A O 1
ATOM 683 N N . VAL A 1 85 ? -5.336 16.281 9 1 97.06 85 VAL A N 1
ATOM 684 C CA . VAL A 1 85 ? -6.785 16.438 8.891 1 97.06 85 VAL A CA 1
ATOM 685 C C . VAL A 1 85 ? -7.293 15.695 7.656 1 97.06 85 VAL A C 1
ATOM 687 O O . VAL A 1 85 ? -6.844 15.961 6.539 1 97.06 85 VAL A O 1
ATOM 690 N N . MET A 1 86 ? -8.156 14.75 7.879 1 95.75 86 MET A N 1
ATOM 691 C CA . MET A 1 86 ? -8.836 14.062 6.781 1 95.75 86 MET A CA 1
ATOM 692 C C . MET A 1 86 ? -10.25 14.594 6.598 1 95.75 86 MET A C 1
ATOM 694 O O . MET A 1 86 ? -11.023 14.664 7.559 1 95.75 86 MET A O 1
ATOM 698 N N . ASP A 1 87 ? -10.547 14.938 5.348 1 91.31 87 ASP A N 1
ATOM 699 C CA . ASP A 1 87 ? -11.906 15.336 4.984 1 91.31 87 ASP A CA 1
ATOM 700 C C . ASP A 1 87 ? -12.461 14.445 3.875 1 91.31 87 ASP A C 1
ATOM 702 O O . ASP A 1 87 ? -11.734 14.055 2.963 1 91.31 87 ASP A O 1
ATOM 706 N N . GLN A 1 88 ? -13.727 14.141 4.02 1 88.5 88 GLN A N 1
ATOM 707 C CA . GLN A 1 88 ? -14.391 13.281 3.041 1 88.5 88 GLN A CA 1
ATOM 708 C C . GLN A 1 88 ? -15.461 14.047 2.275 1 88.5 88 GLN A C 1
ATOM 710 O O . GLN A 1 88 ? -16.234 14.797 2.871 1 88.5 88 GLN A O 1
ATOM 715 N N . PHE A 1 89 ? -15.43 13.836 0.993 1 84.5 89 PHE A N 1
ATOM 716 C CA . PHE A 1 89 ? -16.438 14.398 0.106 1 84.5 89 PHE A CA 1
ATOM 717 C C . PHE A 1 89 ? -17.109 13.305 -0.71 1 84.5 89 PHE A C 1
ATOM 719 O O . PHE A 1 89 ? -16.828 12.117 -0.525 1 84.5 89 PHE A O 1
ATOM 726 N N . SER A 1 90 ? -18.078 13.625 -1.593 1 78.88 90 SER A N 1
ATOM 727 C CA . SER A 1 90 ? -18.859 12.633 -2.322 1 78.88 90 SER A CA 1
ATOM 728 C C . SER A 1 90 ? -17.984 11.82 -3.27 1 78.88 90 SER A C 1
ATOM 730 O O . SER A 1 90 ? -18.156 10.602 -3.383 1 78.88 90 SER A O 1
ATOM 732 N N . LYS A 1 91 ? -17.016 12.461 -3.912 1 81.81 91 LYS A N 1
ATOM 733 C CA . LYS A 1 91 ? -16.281 11.75 -4.949 1 81.81 91 LYS A CA 1
ATOM 734 C C . LYS A 1 91 ? -14.781 11.711 -4.633 1 81.81 91 LYS A C 1
ATOM 736 O O . LYS A 1 91 ? -14 11.094 -5.371 1 81.81 91 LYS A O 1
ATOM 741 N N . PHE A 1 92 ? -14.422 12.422 -3.529 1 87.81 92 PHE A N 1
ATOM 742 C CA . PHE A 1 92 ? -13 12.438 -3.223 1 87.81 92 PHE A CA 1
ATOM 743 C C . PHE A 1 92 ? -12.766 12.688 -1.736 1 87.81 92 PHE A C 1
ATOM 745 O O . PHE A 1 92 ? -13.695 13.039 -1.01 1 87.81 92 PHE A O 1
ATOM 752 N N . THR A 1 93 ? -11.633 12.422 -1.265 1 91.88 93 THR A N 1
ATOM 753 C CA . THR A 1 93 ? -11.164 12.742 0.078 1 91.88 93 THR A CA 1
ATOM 754 C C . THR A 1 93 ? -9.883 13.57 0.019 1 91.88 93 THR A C 1
ATOM 756 O O . THR A 1 93 ? -9.133 13.492 -0.955 1 91.88 93 THR A O 1
ATOM 759 N N . THR A 1 94 ? -9.75 14.375 1.076 1 94.69 94 THR A N 1
ATOM 760 C CA . THR A 1 94 ? -8.523 15.156 1.172 1 94.69 94 THR A CA 1
ATOM 761 C C . THR A 1 94 ? -7.766 14.82 2.453 1 94.69 94 THR A C 1
ATOM 763 O O . THR A 1 94 ? -8.375 14.438 3.459 1 94.69 94 THR A O 1
ATOM 766 N N . LEU A 1 95 ? -6.496 14.938 2.375 1 97.5 95 LEU A N 1
ATOM 767 C CA . LEU A 1 95 ? -5.59 14.859 3.516 1 97.5 95 LEU A CA 1
ATOM 768 C C . LEU A 1 95 ? -4.723 16.109 3.613 1 97.5 95 LEU A C 1
ATOM 770 O O . LEU A 1 95 ? -3.986 16.438 2.68 1 97.5 95 LEU A O 1
ATOM 774 N N . THR A 1 96 ? -4.832 16.781 4.723 1 98.56 96 THR A N 1
ATOM 775 C CA . THR A 1 96 ? -4.016 17.969 4.957 1 98.56 96 THR A CA 1
ATOM 776 C C . THR A 1 96 ? -3.002 17.719 6.07 1 98.56 96 THR A C 1
ATOM 778 O O . THR A 1 96 ? -3.375 17.344 7.184 1 98.56 96 THR A O 1
ATOM 781 N N . ILE A 1 97 ? -1.754 17.875 5.785 1 98.62 97 ILE A N 1
ATOM 782 C CA . ILE A 1 97 ? -0.709 17.844 6.801 1 98.62 97 ILE A CA 1
ATOM 783 C C . ILE A 1 97 ? -0.33 19.281 7.188 1 98.62 97 ILE A C 1
ATOM 785 O O . ILE A 1 97 ? 0.138 20.047 6.352 1 98.62 97 ILE A O 1
ATOM 789 N N . LYS A 1 98 ? -0.552 19.547 8.414 1 98.5 98 LYS A N 1
ATOM 790 C CA . LYS A 1 98 ? -0.252 20.891 8.914 1 98.5 98 LYS A CA 1
ATOM 791 C C . LYS A 1 98 ? 1.212 21 9.328 1 98.5 98 LYS A C 1
ATOM 793 O O . LYS A 1 98 ? 1.766 20.094 9.938 1 98.5 98 LYS A O 1
ATOM 798 N N . LYS A 1 99 ? 1.839 22.141 9.008 1 97.69 99 LYS A N 1
ATOM 799 C CA . LYS A 1 99 ? 3.213 22.438 9.414 1 97.69 99 LYS A CA 1
ATOM 800 C C . LYS A 1 99 ? 4.117 21.219 9.18 1 97.69 99 LYS A C 1
ATOM 802 O O . LYS A 1 99 ? 4.734 20.719 10.125 1 97.69 99 LYS A O 1
ATOM 807 N N . VAL A 1 100 ? 4.285 20.891 7.973 1 98.12 100 VAL A N 1
ATOM 808 C CA . VAL A 1 100 ? 4.973 19.656 7.598 1 98.12 100 VAL A CA 1
ATOM 809 C C . VAL A 1 100 ? 6.406 19.672 8.125 1 98.12 100 VAL A C 1
ATOM 811 O O . VAL A 1 100 ? 7.02 20.75 8.219 1 98.12 100 VAL A O 1
ATOM 814 N N . ASN A 1 101 ? 6.863 18.484 8.492 1 97.44 101 ASN A N 1
ATOM 815 C CA . ASN A 1 101 ? 8.266 18.219 8.82 1 97.44 101 ASN A CA 1
ATOM 816 C C . ASN A 1 101 ? 8.914 17.312 7.777 1 97.44 101 ASN A C 1
ATOM 818 O O . ASN A 1 101 ? 8.219 16.672 6.98 1 97.44 101 ASN A O 1
ATOM 822 N N . ILE A 1 102 ? 10.211 17.25 7.797 1 96.88 102 ILE A N 1
ATOM 823 C CA . ILE A 1 102 ? 10.961 16.422 6.863 1 96.88 102 ILE A CA 1
ATOM 824 C C . ILE A 1 102 ? 10.469 14.977 6.949 1 96.88 102 ILE A C 1
ATOM 826 O O . ILE A 1 102 ? 10.391 14.281 5.934 1 96.88 102 ILE A O 1
ATOM 830 N N . SER A 1 103 ? 10.117 14.562 8.125 1 96.62 103 SER A N 1
ATOM 831 C CA . SER A 1 103 ? 9.695 13.18 8.336 1 96.62 103 SER A CA 1
ATOM 832 C C . SER A 1 103 ? 8.352 12.906 7.656 1 96.62 103 SER A C 1
ATOM 834 O O . SER A 1 103 ? 7.949 11.75 7.52 1 96.62 103 SER A O 1
ATOM 836 N N . ASP A 1 104 ? 7.656 13.953 7.25 1 98.12 104 ASP A N 1
ATOM 837 C CA . ASP A 1 104 ? 6.371 13.781 6.574 1 98.12 104 ASP A CA 1
ATOM 838 C C . ASP A 1 104 ? 6.566 13.375 5.117 1 98.12 104 ASP A C 1
ATOM 840 O O . ASP A 1 104 ? 5.605 13.023 4.43 1 98.12 104 ASP A O 1
ATOM 844 N N . SER A 1 105 ? 7.84 13.445 4.621 1 98.19 105 SER A N 1
ATOM 845 C CA . SER A 1 105 ? 8.086 12.961 3.268 1 98.19 105 SER A CA 1
ATOM 846 C C . SER A 1 105 ? 7.66 11.508 3.115 1 98.19 105 SER A C 1
ATOM 848 O O . SER A 1 105 ? 7.82 10.711 4.039 1 98.19 105 SER A O 1
ATOM 850 N N . GLY A 1 106 ? 7.117 11.211 1.934 1 97.81 106 GLY A N 1
ATOM 851 C CA . GLY A 1 106 ? 6.648 9.859 1.652 1 97.81 106 GLY A CA 1
ATOM 852 C C . GLY A 1 106 ? 5.602 9.812 0.554 1 97.81 106 GLY A C 1
ATOM 853 O O . GLY A 1 106 ? 5.285 10.836 -0.057 1 97.81 106 GLY A O 1
ATOM 854 N N . PHE A 1 107 ? 5.254 8.648 0.21 1 97.88 107 PHE A N 1
ATOM 855 C CA . PHE A 1 107 ? 4.18 8.414 -0.749 1 97.88 107 PHE A CA 1
ATOM 856 C C . PHE A 1 107 ? 2.855 8.18 -0.032 1 97.88 107 PHE A C 1
ATOM 858 O O . PHE A 1 107 ? 2.752 7.297 0.821 1 97.88 107 PHE A O 1
ATOM 865 N N . TYR A 1 108 ? 1.877 9.062 -0.296 1 97.88 108 TYR A N 1
ATOM 866 C CA . TYR A 1 108 ? 0.564 8.984 0.335 1 97.88 108 TYR A CA 1
ATOM 867 C C . TYR A 1 108 ? -0.494 8.531 -0.663 1 97.88 108 TYR A C 1
ATOM 869 O O . TYR A 1 108 ? -0.511 8.984 -1.811 1 97.88 108 TYR A O 1
ATOM 877 N N . PHE A 1 109 ? -1.366 7.609 -0.227 1 96.19 109 PHE A N 1
ATOM 878 C CA . PHE A 1 109 ? -2.459 7.18 -1.093 1 96.19 109 PHE A CA 1
ATOM 879 C C . PHE A 1 109 ? -3.648 6.703 -0.268 1 96.19 109 PHE A C 1
ATOM 881 O O . PHE A 1 109 ? -3.51 6.414 0.922 1 96.19 109 PHE A O 1
ATOM 888 N N . CYS A 1 110 ? -4.785 6.762 -0.895 1 94.5 110 CYS A N 1
ATOM 889 C CA . CYS A 1 110 ? -6.008 6.383 -0.193 1 94.5 110 CYS A CA 1
ATOM 890 C C . CYS A 1 110 ? -6.512 5.027 -0.674 1 94.5 110 CYS A C 1
ATOM 892 O O . CYS A 1 110 ? -6.031 4.5 -1.679 1 94.5 110 CYS A O 1
ATOM 894 N N . GLY A 1 111 ? -7.336 4.438 0.112 1 91.44 111 GLY A N 1
ATOM 895 C CA . GLY A 1 111 ? -7.98 3.178 -0.225 1 91.44 111 GLY A CA 1
ATOM 896 C C . GLY A 1 111 ? -9.25 2.926 0.568 1 91.44 111 GLY A C 1
ATOM 897 O O . GLY A 1 111 ? -9.484 3.564 1.596 1 91.44 111 GLY A O 1
ATOM 898 N N . ALA A 1 112 ? -10.062 2.006 0.06 1 88.94 112 ALA A N 1
ATOM 899 C CA . ALA A 1 112 ? -11.32 1.67 0.72 1 88.94 112 ALA A CA 1
ATOM 900 C C . ALA A 1 112 ? -11.5 0.158 0.824 1 88.94 112 ALA A C 1
ATOM 902 O O . ALA A 1 112 ? -11.055 -0.588 -0.051 1 88.94 112 ALA A O 1
ATOM 903 N N . THR A 1 113 ? -12.078 -0.157 2.018 1 82.06 113 THR A N 1
ATOM 904 C CA . THR A 1 113 ? -12.422 -1.564 2.201 1 82.06 113 THR A CA 1
ATOM 905 C C . THR A 1 113 ? -13.594 -1.96 1.31 1 82.06 113 THR A C 1
ATOM 907 O O . THR A 1 113 ? -14.75 -1.697 1.644 1 82.06 113 THR A O 1
ATOM 910 N N . ASP A 1 114 ? -13.375 -2.18 0.097 1 75.19 114 ASP A N 1
ATOM 911 C CA . ASP A 1 114 ? -14.32 -2.746 -0.856 1 75.19 114 ASP A CA 1
ATOM 912 C C . ASP A 1 114 ? -14.039 -4.227 -1.098 1 75.19 114 ASP A C 1
ATOM 914 O O . ASP A 1 114 ? -13.156 -4.809 -0.464 1 75.19 114 ASP A O 1
ATOM 918 N N . TYR A 1 115 ? -14.961 -4.883 -1.712 1 76 115 TYR A N 1
ATOM 919 C CA . TYR A 1 115 ? -14.68 -6.25 -2.129 1 76 115 TYR A CA 1
ATOM 920 C C . TYR A 1 115 ? -14.266 -6.301 -3.594 1 76 115 TYR A C 1
ATOM 922 O O . TYR A 1 115 ? -15.109 -6.219 -4.488 1 76 115 TYR A O 1
ATOM 930 N N . PRO A 1 116 ? -12.922 -6.238 -3.932 1 82.56 116 PRO A N 1
ATOM 931 C CA . PRO A 1 116 ? -11.758 -6.273 -3.035 1 82.56 116 PRO A CA 1
ATOM 932 C C . PRO A 1 116 ? -11.32 -4.879 -2.586 1 82.56 116 PRO A C 1
ATOM 934 O O . PRO A 1 116 ? -11.93 -3.881 -2.98 1 82.56 116 PRO A O 1
ATOM 937 N N . MET A 1 117 ? -10.305 -4.867 -1.662 1 88.5 117 MET A N 1
ATOM 938 C CA . MET A 1 117 ? -9.648 -3.604 -1.338 1 88.5 117 MET A CA 1
ATOM 939 C C . MET A 1 117 ? -9.227 -2.869 -2.605 1 88.5 117 MET A C 1
ATOM 941 O O . MET A 1 117 ? -8.648 -3.469 -3.512 1 88.5 117 MET A O 1
ATOM 945 N N . LYS A 1 118 ? -9.641 -1.567 -2.662 1 89.19 118 LYS A N 1
ATOM 946 C CA . LYS A 1 118 ? -9.297 -0.73 -3.809 1 89.19 118 LYS A CA 1
ATOM 947 C C . LYS A 1 118 ? -8.531 0.518 -3.369 1 89.19 118 LYS A C 1
ATOM 949 O O . LYS A 1 118 ? -8.844 1.108 -2.332 1 89.19 118 LYS A O 1
ATOM 954 N N . PHE A 1 119 ? -7.617 0.905 -4.215 1 91.62 119 PHE A N 1
ATOM 955 C CA . PHE A 1 119 ? -6.828 2.098 -3.924 1 91.62 119 PHE A CA 1
ATOM 956 C C . PHE A 1 119 ? -7.133 3.203 -4.93 1 91.62 119 PHE A C 1
ATOM 958 O O . PHE A 1 119 ? -7.414 2.928 -6.098 1 91.62 119 PHE A O 1
ATOM 965 N N . GLY A 1 120 ? -7.141 4.445 -4.453 1 90.5 120 GLY A N 1
ATOM 966 C CA . GLY A 1 120 ? -7.273 5.621 -5.297 1 90.5 120 GLY A CA 1
ATOM 967 C C . GLY A 1 120 ? -5.945 6.141 -5.809 1 90.5 120 GLY A C 1
ATOM 968 O O . GLY A 1 120 ? -5.023 5.363 -6.059 1 90.5 120 GLY A O 1
ATOM 969 N N . ASN A 1 121 ? -5.871 7.43 -6.039 1 91.12 121 ASN A N 1
ATOM 970 C CA . ASN A 1 121 ? -4.613 7.988 -6.52 1 91.12 121 ASN A CA 1
ATOM 971 C C . ASN A 1 121 ? -3.637 8.234 -5.371 1 91.12 121 ASN A C 1
ATOM 973 O O . ASN A 1 121 ? -4.016 8.164 -4.203 1 91.12 121 ASN A O 1
ATOM 977 N N . GLY A 1 122 ? -2.342 8.438 -5.723 1 94.31 122 GLY A N 1
ATOM 978 C CA . GLY A 1 122 ? -1.294 8.672 -4.742 1 94.31 122 GLY A CA 1
ATOM 979 C C . GLY A 1 122 ? -0.542 9.969 -4.969 1 94.31 122 GLY A C 1
ATOM 980 O O . GLY A 1 122 ? -0.59 10.531 -6.062 1 94.31 122 GLY A O 1
ATOM 981 N N . THR A 1 123 ? 0.078 10.453 -3.943 1 96.62 123 THR A N 1
ATOM 982 C CA . THR A 1 123 ? 0.903 11.656 -3.998 1 96.62 123 THR A CA 1
ATOM 983 C C . THR A 1 123 ? 2.246 11.422 -3.314 1 96.62 123 THR A C 1
ATOM 985 O O . THR A 1 123 ? 2.297 10.969 -2.168 1 96.62 123 THR A O 1
ATOM 988 N N . ARG A 1 124 ? 3.256 11.664 -4.031 1 97.75 124 ARG A N 1
ATOM 989 C CA . ARG A 1 124 ? 4.582 11.719 -3.426 1 97.75 124 ARG A CA 1
ATOM 990 C C . ARG A 1 124 ? 4.852 13.086 -2.816 1 97.75 124 ARG A C 1
ATOM 992 O O . ARG A 1 124 ? 4.824 14.102 -3.52 1 97.75 124 ARG A O 1
ATOM 999 N N . LEU A 1 125 ? 5.078 13.141 -1.52 1 98 125 LEU A N 1
ATOM 1000 C CA . LEU A 1 125 ? 5.41 14.375 -0.818 1 98 125 LEU A CA 1
ATOM 1001 C C . LEU A 1 125 ? 6.895 14.422 -0.471 1 98 125 LEU A C 1
ATOM 1003 O O . LEU A 1 125 ? 7.414 13.508 0.181 1 98 125 LEU A O 1
ATOM 1007 N N . GLU A 1 126 ? 7.551 15.422 -0.945 1 97.69 126 GLU A N 1
ATOM 1008 C CA . GLU A 1 126 ? 8.945 15.672 -0.584 1 97.69 126 GLU A CA 1
ATOM 1009 C C . GLU A 1 126 ? 9.086 16.984 0.186 1 97.69 126 GLU A C 1
ATOM 1011 O O . GLU A 1 126 ? 8.797 18.047 -0.345 1 97.69 126 GLU A O 1
ATOM 1016 N N . VAL A 1 127 ? 9.523 16.875 1.437 1 97.75 127 VAL A N 1
ATOM 1017 C CA . VAL A 1 127 ? 9.766 18.047 2.277 1 97.75 127 VAL A CA 1
ATOM 1018 C C . VAL A 1 127 ? 11.266 18.297 2.387 1 97.75 127 VAL A C 1
ATOM 1020 O O . VAL A 1 127 ? 11.992 17.5 2.994 1 97.75 127 VAL A O 1
ATOM 1023 N N . LYS A 1 128 ? 11.781 19.344 1.811 1 94.31 128 LYS A N 1
ATOM 1024 C CA . LYS A 1 128 ? 13.211 19.641 1.786 1 94.31 128 LYS A CA 1
ATOM 1025 C C . LYS A 1 128 ? 13.531 20.859 2.631 1 94.31 128 LYS A C 1
ATOM 1027 O O . LYS A 1 128 ? 12.883 21.906 2.496 1 94.31 128 LYS A O 1
ATOM 1032 N N . GLY A 1 129 ? 14.398 20.688 3.584 1 88.69 129 GLY A N 1
ATOM 1033 C CA . GLY A 1 129 ? 14.859 21.797 4.398 1 88.69 129 GLY A CA 1
ATOM 1034 C C . GLY A 1 129 ? 15.656 22.828 3.613 1 88.69 129 GLY A C 1
ATOM 1035 O O . GLY A 1 129 ? 16.156 22.531 2.523 1 88.69 129 GLY A O 1
ATOM 1036 N N . ASN A 1 130 ? 15.57 24.156 3.998 1 72.44 130 ASN A N 1
ATOM 1037 C CA . ASN A 1 130 ? 16.406 25.203 3.418 1 72.44 130 ASN A CA 1
ATOM 1038 C C . ASN A 1 130 ? 17.891 24.953 3.674 1 72.44 130 ASN A C 1
ATOM 1040 O O . ASN A 1 130 ? 18.297 24.734 4.816 1 72.44 130 ASN A O 1
ATOM 1044 N N . HIS A 1 131 ? 18.594 24.094 3.102 1 56.69 131 HIS A N 1
ATOM 1045 C CA . HIS A 1 131 ? 20.047 24.172 3.285 1 56.69 131 HIS A CA 1
ATOM 1046 C C . HIS A 1 131 ? 20.531 25.609 3.219 1 56.69 131 HIS A C 1
ATOM 1048 O O . HIS A 1 131 ? 20.484 26.234 2.156 1 56.69 131 HIS A O 1
ATOM 1054 N N . ASP A 1 132 ? 20.141 26.531 3.949 1 45.19 132 ASP A N 1
ATOM 1055 C CA . ASP A 1 132 ? 21.031 27.688 3.99 1 45.19 132 ASP A CA 1
ATOM 1056 C C . ASP A 1 132 ? 22.5 27.25 4 1 45.19 132 ASP A C 1
ATOM 1058 O O . ASP A 1 132 ? 23.406 28.094 4.098 1 45.19 132 ASP A O 1
ATOM 1062 N N . ASP A 1 133 ? 22.953 26.219 4.699 1 42.41 133 ASP A N 1
ATOM 1063 C CA . ASP A 1 133 ? 24.406 26.188 4.867 1 42.41 133 ASP A CA 1
ATOM 1064 C C . ASP A 1 133 ? 25.109 26.125 3.518 1 42.41 133 ASP A C 1
ATOM 1066 O O . ASP A 1 133 ? 24.875 25.219 2.725 1 42.41 133 ASP A O 1
ATOM 1070 N N . LYS A 1 134 ? 25.594 27.281 2.957 1 39.88 134 LYS A N 1
ATOM 1071 C CA . LYS A 1 134 ? 26.75 27.375 2.082 1 39.88 134 LYS A CA 1
ATOM 1072 C C . LYS A 1 134 ? 27.766 26.281 2.398 1 39.88 134 LYS A C 1
ATOM 1074 O O . LYS A 1 134 ? 28.609 26.438 3.289 1 39.88 134 LYS A O 1
ATOM 1079 N N . VAL A 1 135 ? 27.484 25.219 2.756 1 38.09 135 VAL A N 1
ATOM 1080 C CA . VAL A 1 135 ? 28.688 24.406 2.803 1 38.09 135 VAL A CA 1
ATOM 1081 C C . VAL A 1 135 ? 29.453 24.516 1.479 1 38.09 135 VAL A C 1
ATOM 1083 O O . VAL A 1 135 ? 28.844 24.406 0.406 1 38.09 135 VAL A O 1
ATOM 1086 N N . ASN A 1 136 ? 30.531 25.469 1.503 1 33.66 136 ASN A N 1
ATOM 1087 C CA . ASN A 1 136 ? 31.656 25.375 0.577 1 33.66 136 ASN A CA 1
ATOM 1088 C C . ASN A 1 136 ? 31.875 23.938 0.12 1 33.66 136 ASN A C 1
ATOM 1090 O O . ASN A 1 136 ? 32.25 23.078 0.924 1 33.66 136 ASN A O 1
ATOM 1094 N N . TYR A 1 137 ? 31.062 23.531 -0.61 1 33.47 137 TYR A N 1
ATOM 1095 C CA . TYR A 1 137 ? 31.375 22.312 -1.344 1 33.47 137 TYR A CA 1
ATOM 1096 C C . TYR A 1 137 ? 32.812 22.312 -1.824 1 33.47 137 TYR A C 1
ATOM 1098 O O . TYR A 1 137 ? 33.188 23.047 -2.74 1 33.47 137 TYR A O 1
ATOM 1106 N N . THR A 1 138 ? 33.812 22.516 -0.848 1 33 138 THR A N 1
ATOM 1107 C CA . THR A 1 138 ? 35.125 22.094 -1.352 1 33 138 THR A CA 1
ATOM 1108 C C . THR A 1 138 ? 35 20.797 -2.146 1 33 138 THR A C 1
ATOM 1110 O O . THR A 1 138 ? 34.312 19.859 -1.717 1 33 138 THR A O 1
ATOM 1113 N N . ASP A 1 139 ? 34.969 21.016 -3.412 1 29.64 139 ASP A N 1
ATOM 1114 C CA . ASP A 1 139 ? 35.188 20 -4.438 1 29.64 139 ASP A CA 1
ATOM 1115 C C . ASP A 1 139 ? 36.094 18.906 -3.93 1 29.64 139 ASP A C 1
ATOM 1117 O O . ASP A 1 139 ? 37.312 19.125 -3.758 1 29.64 139 ASP A O 1
ATOM 1121 N N . PHE A 1 140 ? 35.75 18.328 -2.807 1 27.98 140 PHE A N 1
ATOM 1122 C CA . PHE A 1 140 ? 36.625 17.188 -2.561 1 27.98 140 PHE A CA 1
ATOM 1123 C C . PHE A 1 140 ? 36.719 16.312 -3.801 1 27.98 140 PHE A C 1
ATOM 1125 O O . PHE A 1 140 ? 35.75 15.648 -4.184 1 27.98 140 PHE A O 1
ATOM 1132 N N . THR A 1 141 ? 37.281 16.906 -4.891 1 26.88 141 THR A N 1
ATOM 1133 C CA . THR A 1 141 ? 37.875 16.109 -5.961 1 26.88 141 THR A CA 1
ATOM 1134 C C . THR A 1 141 ? 38.562 14.875 -5.395 1 26.88 141 THR A C 1
ATOM 1136 O O . THR A 1 141 ? 39.562 14.992 -4.68 1 26.88 141 THR A O 1
ATOM 1139 N N . ILE A 1 142 ? 37.719 14.062 -4.824 1 26.53 142 ILE A N 1
ATOM 1140 C CA . ILE A 1 142 ? 38.375 12.781 -4.578 1 26.53 142 ILE A CA 1
ATOM 1141 C C . ILE A 1 142 ? 39.156 12.359 -5.812 1 26.53 142 ILE A C 1
ATOM 1143 O O . ILE A 1 142 ? 38.594 12.164 -6.887 1 26.53 142 ILE A O 1
ATOM 1147 N N . ASP A 1 143 ? 40.25 13.078 -5.922 1 25.44 143 ASP A N 1
ATOM 1148 C CA . ASP A 1 143 ? 41.344 12.586 -6.773 1 25.44 143 ASP A CA 1
ATOM 1149 C C . ASP A 1 143 ? 41.531 11.086 -6.594 1 25.44 143 ASP A C 1
ATOM 1151 O O . ASP A 1 143 ? 41.938 10.633 -5.516 1 25.44 143 ASP A O 1
ATOM 1155 N N . MET A 1 144 ? 40.5 10.398 -7.062 1 24.56 144 MET A N 1
ATOM 1156 C CA . MET A 1 144 ? 40.75 8.969 -7.238 1 24.56 144 MET A CA 1
ATOM 1157 C C . MET A 1 144 ? 42.125 8.727 -7.836 1 24.56 144 MET A C 1
ATOM 1159 O O . MET A 1 144 ? 42.312 8.828 -9.047 1 24.56 144 MET A O 1
ATOM 1163 N N . LYS A 1 145 ? 43.094 9.523 -7.41 1 23.78 145 LYS A N 1
ATOM 1164 C CA . LYS A 1 145 ? 44.406 9.055 -7.789 1 23.78 145 LYS A CA 1
ATOM 1165 C C . LYS A 1 145 ? 44.594 7.574 -7.461 1 23.78 145 LYS A C 1
ATOM 1167 O O . LYS A 1 145 ? 44.312 7.145 -6.34 1 23.78 145 LYS A O 1
ATOM 1172 N N . THR A 1 146 ? 44.438 6.828 -8.484 1 25.73 146 THR A N 1
ATOM 1173 C CA . THR A 1 146 ? 44.812 5.438 -8.68 1 25.73 146 THR A CA 1
ATOM 1174 C C . THR A 1 146 ? 46.156 5.152 -7.984 1 25.73 146 THR A C 1
ATOM 1176 O O . THR A 1 146 ? 47.219 5.566 -8.461 1 25.73 146 THR A O 1
ATOM 1179 N N . SER A 1 147 ? 46.344 5.68 -6.836 1 24.23 147 SER A N 1
ATOM 1180 C CA . SER A 1 147 ? 47.656 5.293 -6.332 1 24.23 147 SER A CA 1
ATOM 1181 C C . SER A 1 147 ? 47.844 3.779 -6.395 1 24.23 147 SER A C 1
ATOM 1183 O O . SER A 1 147 ? 47.031 3.021 -5.883 1 24.23 147 SER A O 1
ATOM 1185 N N . LYS A 1 148 ? 48.531 3.289 -7.418 1 24.02 148 LYS A N 1
ATOM 1186 C CA . LYS A 1 148 ? 49.312 2.082 -7.734 1 24.02 148 LYS A CA 1
ATOM 1187 C C . LYS A 1 148 ? 50.062 1.582 -6.516 1 24.02 148 LYS A C 1
ATOM 1189 O O . LYS A 1 148 ? 51 0.786 -6.645 1 24.02 148 LYS A O 1
ATOM 1194 N N . THR A 1 149 ? 49.812 2.051 -5.305 1 25.36 149 THR A N 1
ATOM 1195 C CA . THR A 1 149 ? 50.781 1.625 -4.316 1 25.36 149 THR A CA 1
ATOM 1196 C C . THR A 1 149 ? 50.781 0.106 -4.172 1 25.36 149 THR A C 1
ATOM 1198 O O . THR A 1 149 ? 49.75 -0.49 -3.859 1 25.36 149 THR A O 1
ATOM 1201 N N . LEU A 1 150 ? 51.562 -0.509 -5.016 1 22.98 150 LEU A N 1
ATOM 1202 C CA . LEU A 1 150 ? 52.156 -1.831 -5.07 1 22.98 150 LEU A CA 1
ATOM 1203 C C . LEU A 1 150 ? 52.594 -2.285 -3.68 1 22.98 150 LEU A C 1
ATOM 1205 O O . LEU A 1 150 ? 53.438 -1.634 -3.039 1 22.98 150 LEU A O 1
ATOM 1209 N N . PHE A 1 151 ? 51.594 -2.498 -2.844 1 21.31 151 PHE A N 1
ATOM 1210 C CA . PHE A 1 151 ? 51.969 -3.08 -1.561 1 21.31 151 PHE A CA 1
ATOM 1211 C C . PHE A 1 151 ? 52.906 -4.262 -1.754 1 21.31 151 PHE A C 1
ATOM 1213 O O . PHE A 1 151 ? 52.5 -5.316 -2.244 1 21.31 151 PHE A O 1
ATOM 1220 N N . TYR A 1 152 ? 54 -4.004 -2.471 1 22.95 152 TYR A N 1
ATOM 1221 C CA . TYR A 1 152 ? 55.125 -4.961 -2.484 1 22.95 152 TYR A CA 1
ATOM 1222 C C . TYR A 1 152 ? 55.469 -5.418 -1.07 1 22.95 152 TYR A C 1
ATOM 1224 O O . TYR A 1 152 ? 55.781 -4.598 -0.214 1 22.95 152 TYR A O 1
ATOM 1232 N N . THR A 1 153 ? 54.438 -6.191 -0.546 1 23.25 153 THR A N 1
ATOM 1233 C CA . THR A 1 153 ? 54.781 -6.941 0.653 1 23.25 153 THR A CA 1
ATOM 1234 C C . THR A 1 153 ? 56.219 -7.438 0.57 1 23.25 153 THR A C 1
ATOM 1236 O O . THR A 1 153 ? 56.562 -8.211 -0.325 1 23.25 153 THR A O 1
ATOM 1239 N N . ARG A 1 154 ? 57.188 -6.508 0.655 1 23.61 154 ARG A N 1
ATOM 1240 C CA 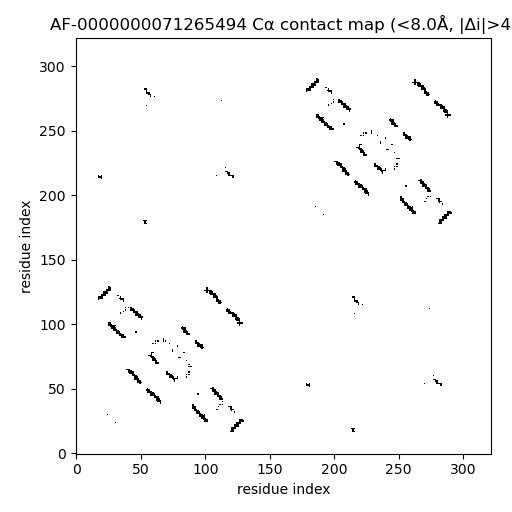. ARG A 1 154 ? 58.594 -6.836 0.861 1 23.61 154 ARG A CA 1
ATOM 1241 C C . ARG A 1 154 ? 58.75 -7.887 1.952 1 23.61 154 ARG A C 1
ATOM 1243 O O . ARG A 1 154 ? 58.312 -7.699 3.08 1 23.61 154 ARG A O 1
ATOM 1250 N N . LEU A 1 155 ? 58.531 -9.156 1.513 1 28.03 155 LEU A N 1
ATOM 1251 C CA . LEU A 1 155 ? 59.062 -10.297 2.264 1 28.03 155 LEU A CA 1
ATOM 1252 C C . LEU A 1 155 ? 60.406 -9.977 2.883 1 28.03 155 LEU A C 1
ATOM 1254 O O . LEU A 1 155 ? 61.406 -9.867 2.172 1 28.03 155 LEU A O 1
ATOM 1258 N N . HIS A 1 156 ? 60.469 -8.82 3.553 1 24.66 156 HIS A N 1
ATOM 1259 C CA . HIS A 1 156 ? 61.781 -8.555 4.16 1 24.66 156 HIS A CA 1
ATOM 1260 C C . HIS A 1 156 ? 62.25 -9.734 5.008 1 24.66 156 HIS A C 1
ATOM 1262 O O . HIS A 1 156 ? 61.5 -10.25 5.828 1 24.66 156 HIS A O 1
ATOM 1268 N N . PHE A 1 157 ? 63.062 -10.516 4.371 1 27.36 157 PHE A N 1
ATOM 1269 C CA . PHE A 1 157 ? 63.969 -11.477 4.949 1 27.36 157 PHE A CA 1
ATOM 1270 C C . PHE A 1 157 ? 64.75 -10.875 6.137 1 27.36 157 PHE A C 1
ATOM 1272 O O . PHE A 1 157 ? 65.562 -9.984 5.969 1 27.36 157 PHE A O 1
ATOM 1279 N N . LEU A 1 158 ? 63.906 -10.289 7.031 1 24.11 158 LEU A N 1
ATOM 1280 C CA . LEU A 1 158 ? 64.688 -9.867 8.18 1 24.11 158 LEU A CA 1
ATOM 1281 C C . LEU A 1 158 ? 65.688 -10.953 8.594 1 24.11 158 LEU A C 1
ATOM 1283 O O . LEU A 1 158 ? 65.25 -12.086 8.883 1 24.11 158 LEU A O 1
ATOM 1287 N N . PHE A 1 159 ? 66.812 -10.945 7.93 1 26.7 159 PHE A N 1
ATOM 1288 C CA . PHE A 1 159 ? 68.062 -11.562 8.32 1 26.7 159 PHE A CA 1
ATOM 1289 C C . PHE A 1 159 ? 68.375 -11.266 9.781 1 26.7 159 PHE A C 1
ATOM 1291 O O . PHE A 1 159 ? 68.688 -10.125 10.133 1 26.7 159 PHE A O 1
ATOM 1298 N N . LEU A 1 160 ? 67.438 -11.555 10.664 1 22.48 160 LEU A N 1
ATOM 1299 C CA . LEU A 1 160 ? 68 -11.547 12.008 1 22.48 160 LEU A CA 1
ATOM 1300 C C . LEU A 1 160 ? 69.438 -12.156 12.016 1 22.48 160 LEU A C 1
ATOM 1302 O O . LEU A 1 160 ? 69.625 -13.297 11.57 1 22.48 160 LEU A O 1
ATOM 1306 N N . SER A 1 161 ? 70.375 -11.32 11.914 1 24.91 161 SER A N 1
ATOM 1307 C CA . SER A 1 161 ? 71.688 -11.492 12.516 1 24.91 161 SER A CA 1
ATOM 1308 C C . SER A 1 161 ? 71.562 -11.867 13.992 1 24.91 161 SER A C 1
ATOM 1310 O O . SER A 1 161 ? 70.688 -11.367 14.695 1 24.91 161 SER A O 1
ATOM 1312 N N . SER B 1 1 ? 25.781 6.289 49.781 1 39.78 1 SER B N 1
ATOM 1313 C CA . SER B 1 1 ? 24.547 5.723 49.219 1 39.78 1 SER B CA 1
ATOM 1314 C C . SER B 1 1 ? 24.359 6.117 47.781 1 39.78 1 SER B C 1
ATOM 1316 O O . SER B 1 1 ? 23.938 7.234 47.469 1 39.78 1 SER B O 1
ATOM 1318 N N . ILE B 1 2 ? 25.219 5.59 46.906 1 54.47 2 ILE B N 1
ATOM 1319 C CA . ILE B 1 2 ? 25.281 5.859 45.469 1 54.47 2 ILE B CA 1
ATOM 1320 C C . ILE B 1 2 ? 24.016 5.379 44.781 1 54.47 2 ILE B C 1
ATOM 1322 O O . ILE B 1 2 ? 23.641 4.207 44.906 1 54.47 2 ILE B O 1
ATOM 1326 N N . SER B 1 3 ? 23.016 6.324 44.656 1 54.59 3 SER B N 1
ATOM 1327 C CA . SER B 1 3 ? 21.781 6.027 43.938 1 54.59 3 SER B CA 1
ATOM 1328 C C . SER B 1 3 ? 22.062 5.402 42.562 1 54.59 3 SER B C 1
ATOM 1330 O O . SER B 1 3 ? 22.984 5.828 41.875 1 54.59 3 SER B O 1
ATOM 1332 N N . PRO B 1 4 ? 21.594 4.156 42.344 1 59.16 4 PRO B N 1
ATOM 1333 C CA . PRO B 1 4 ? 21.844 3.533 41.031 1 59.16 4 PRO B CA 1
ATOM 1334 C C . PRO B 1 4 ? 21.328 4.375 39.875 1 59.16 4 PRO B C 1
ATOM 1336 O O . PRO B 1 4 ? 20.391 5.172 40.031 1 59.16 4 PRO B O 1
ATOM 1339 N N . PRO B 1 5 ? 22.094 4.617 38.781 1 56.25 5 PRO B N 1
ATOM 1340 C CA . PRO B 1 5 ? 21.578 5.359 37.625 1 56.25 5 PRO B CA 1
ATOM 1341 C C . PRO B 1 5 ? 20.266 4.793 37.094 1 56.25 5 PRO B C 1
ATOM 1343 O O . PRO B 1 5 ? 20.062 3.576 37.094 1 56.25 5 PRO B O 1
ATOM 1346 N N . SER B 1 6 ? 19.094 5.445 37.25 1 51.09 6 SER B N 1
ATOM 1347 C CA . SER B 1 6 ? 17.828 5.09 36.625 1 51.09 6 SER B CA 1
ATOM 1348 C C . SER B 1 6 ? 17.969 4.977 35.125 1 51.09 6 SER B C 1
ATOM 1350 O O . SER B 1 6 ? 18.344 5.945 34.438 1 51.09 6 SER B O 1
ATOM 1352 N N . PHE B 1 7 ? 18.234 3.797 34.562 1 49.09 7 PHE B N 1
ATOM 1353 C CA . PHE B 1 7 ? 18.141 3.598 33.125 1 49.09 7 PHE B CA 1
ATOM 1354 C C . PHE B 1 7 ? 16.719 3.865 32.625 1 49.09 7 PHE B C 1
ATOM 1356 O O . PHE B 1 7 ? 15.766 3.266 33.125 1 49.09 7 PHE B O 1
ATOM 1363 N N . PRO B 1 8 ? 16.438 5.004 32 1 49.66 8 PRO B N 1
ATOM 1364 C CA . PRO B 1 8 ? 15.094 5.125 31.438 1 49.66 8 PRO B CA 1
ATOM 1365 C C . PRO B 1 8 ? 14.703 3.922 30.578 1 49.66 8 PRO B C 1
ATOM 1367 O O . PRO B 1 8 ? 15.484 3.475 29.734 1 49.66 8 PRO B O 1
ATOM 1370 N N . LEU B 1 9 ? 13.805 3.07 31.031 1 41.22 9 LEU B N 1
ATOM 1371 C CA . LEU B 1 9 ? 13.117 2.076 30.219 1 41.22 9 LEU B CA 1
ATOM 1372 C C . LEU B 1 9 ? 12.562 2.709 28.953 1 41.22 9 LEU B C 1
ATOM 1374 O O . LEU B 1 9 ? 11.516 3.367 28.984 1 41.22 9 LEU B O 1
ATOM 1378 N N . GLN B 1 10 ? 13.453 3.141 28.094 1 39.16 10 GLN B N 1
ATOM 1379 C CA . GLN B 1 10 ? 12.914 3.434 26.766 1 39.16 10 GLN B CA 1
ATOM 1380 C C . GLN B 1 10 ? 11.969 2.328 26.297 1 39.16 10 GLN B C 1
ATOM 1382 O O . GLN B 1 10 ? 12.391 1.192 26.078 1 39.16 10 GLN B O 1
ATOM 1387 N N . LEU B 1 11 ? 10.758 2.307 26.75 1 37.75 11 LEU B N 1
ATOM 1388 C CA . LEU B 1 11 ? 9.766 1.463 26.109 1 37.75 11 LEU B CA 1
ATOM 1389 C C . LEU B 1 11 ? 10 1.396 24.594 1 37.75 11 LEU B C 1
ATOM 1391 O O . LEU B 1 11 ? 9.852 2.4 23.891 1 37.75 11 LEU B O 1
ATOM 1395 N N . CYS B 1 12 ? 11.039 0.721 24.203 1 38.91 12 CYS B N 1
ATOM 1396 C CA . CYS B 1 12 ? 11.172 0.318 22.797 1 38.91 12 CYS B CA 1
ATOM 1397 C C . CYS B 1 12 ? 9.836 -0.114 22.219 1 38.91 12 CYS B C 1
ATOM 1399 O O . CYS B 1 12 ? 9.305 -1.168 22.578 1 38.91 12 CYS B O 1
ATOM 1401 N N . PHE B 1 13 ? 8.93 0.844 22.172 1 40.53 13 PHE B N 1
ATOM 1402 C CA . PHE B 1 13 ? 7.789 0.48 21.328 1 40.53 13 PHE B CA 1
ATOM 1403 C C . PHE B 1 13 ? 8.242 -0.339 20.125 1 40.53 13 PHE B C 1
ATOM 1405 O O . PHE B 1 13 ? 8.93 0.176 19.25 1 40.53 13 PHE B O 1
ATOM 1412 N N . LEU B 1 14 ? 8.422 -1.561 20.344 1 36.06 14 LEU B N 1
ATOM 1413 C CA . LEU B 1 14 ? 8.711 -2.531 19.281 1 36.06 14 LEU B CA 1
ATOM 1414 C C . LEU B 1 14 ? 7.766 -2.344 18.109 1 36.06 14 LEU B C 1
ATOM 1416 O O . LEU B 1 14 ? 6.613 -2.785 18.141 1 36.06 14 LEU B O 1
ATOM 1420 N N . ARG B 1 15 ? 7.77 -1.14 17.609 1 44.44 15 ARG B N 1
ATOM 1421 C CA . ARG B 1 15 ? 7.09 -1.128 16.312 1 44.44 15 ARG B CA 1
ATOM 1422 C C . ARG B 1 15 ? 7.547 -2.297 15.453 1 44.44 15 ARG B C 1
ATOM 1424 O O . ARG B 1 15 ? 8.742 -2.445 15.18 1 44.44 15 ARG B O 1
ATOM 1431 N N . VAL B 1 16 ? 6.875 -3.434 15.508 1 47.38 16 VAL B N 1
ATOM 1432 C CA . VAL B 1 16 ? 7.188 -4.523 14.586 1 47.38 16 VAL B CA 1
ATOM 1433 C C . VAL B 1 16 ? 7.395 -3.965 13.18 1 47.38 16 VAL B C 1
ATOM 1435 O O . VAL B 1 16 ? 6.465 -3.426 12.578 1 47.38 16 VAL B O 1
ATOM 1438 N N . MET B 1 17 ? 8.539 -3.344 13.008 1 51.72 17 MET B N 1
ATOM 1439 C CA . MET B 1 17 ? 8.891 -2.902 11.656 1 51.72 17 MET B CA 1
ATOM 1440 C C . MET B 1 17 ? 8.93 -4.078 10.688 1 51.72 17 MET B C 1
ATOM 1442 O O . MET B 1 17 ? 9.586 -5.09 10.961 1 51.72 17 MET B O 1
A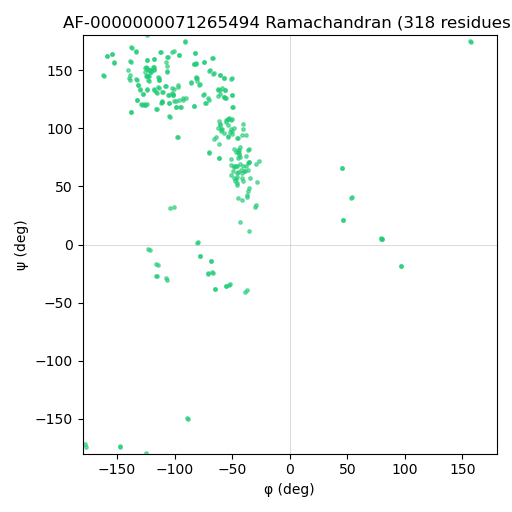TOM 1446 N N . PHE B 1 18 ? 7.836 -4.18 9.969 1 62.09 18 PHE B N 1
ATOM 1447 C CA . PHE B 1 18 ? 7.887 -5.246 8.977 1 62.09 18 PHE B CA 1
ATOM 1448 C C . PHE B 1 18 ? 9.023 -5.012 7.984 1 62.09 18 PHE B C 1
ATOM 1450 O O . PHE B 1 18 ? 9.305 -3.869 7.617 1 62.09 18 PHE B O 1
ATOM 1457 N N . SER B 1 19 ? 9.836 -6.082 7.816 1 75.44 19 SER B N 1
ATOM 1458 C CA . SER B 1 19 ? 11.047 -6.102 7.004 1 75.44 19 SER B CA 1
ATOM 1459 C C . SER B 1 19 ? 10.719 -6.281 5.523 1 75.44 19 SER B C 1
ATOM 1461 O O . SER B 1 19 ? 9.609 -6.699 5.176 1 75.44 19 SER B O 1
ATOM 1463 N N . THR B 1 20 ? 11.453 -5.578 4.73 1 88.81 20 THR B N 1
ATOM 1464 C CA . THR B 1 20 ? 11.352 -5.766 3.287 1 88.81 20 THR B CA 1
ATOM 1465 C C . THR B 1 20 ? 12.469 -6.672 2.779 1 88.81 20 THR B C 1
ATOM 1467 O O . THR B 1 20 ? 13.602 -6.59 3.248 1 88.81 20 THR B O 1
ATOM 1470 N N . ALA B 1 21 ? 12.125 -7.742 2.135 1 92.75 21 ALA B N 1
ATOM 1471 C CA . ALA B 1 21 ? 13.086 -8.625 1.475 1 92.75 21 ALA B CA 1
ATOM 1472 C C . ALA B 1 21 ? 13.211 -8.289 -0.008 1 92.75 21 ALA B C 1
ATOM 1474 O O . ALA B 1 21 ? 12.492 -7.422 -0.517 1 92.75 21 ALA B O 1
ATOM 1475 N N . SER B 1 22 ? 14.305 -8.797 -0.607 1 94.94 22 SER B N 1
ATOM 1476 C CA . SER B 1 22 ? 14.5 -8.633 -2.043 1 94.94 22 SER B CA 1
ATOM 1477 C C . SER B 1 22 ? 14.875 -9.9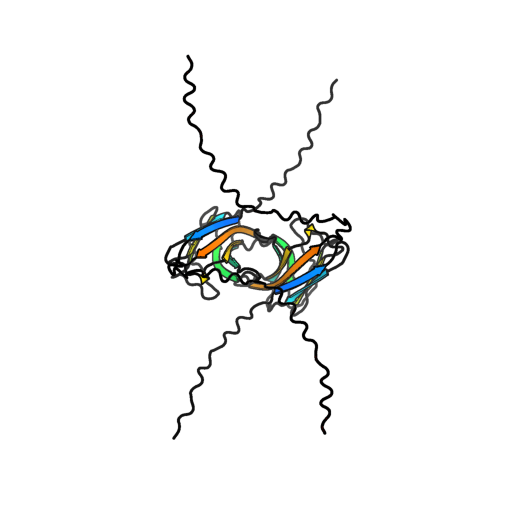53 -2.707 1 94.94 22 SER B C 1
ATOM 1479 O O . SER B 1 22 ? 15.625 -10.75 -2.139 1 94.94 22 SER B O 1
ATOM 1481 N N . ILE B 1 23 ? 14.305 -10.227 -3.842 1 96.81 23 ILE B N 1
ATOM 1482 C CA . ILE B 1 23 ? 14.594 -11.406 -4.645 1 96.81 23 ILE B CA 1
ATOM 1483 C C . ILE B 1 23 ? 14.922 -10.992 -6.078 1 96.81 23 ILE B C 1
ATOM 1485 O O . ILE B 1 23 ? 14.234 -10.148 -6.656 1 96.81 23 ILE B O 1
ATOM 1489 N N . GLN B 1 24 ? 15.938 -11.445 -6.562 1 96.56 24 GLN B N 1
ATOM 1490 C CA . GLN B 1 24 ? 16.266 -11.328 -7.98 1 96.56 24 GLN B CA 1
ATOM 1491 C C . GLN B 1 24 ? 16.203 -12.688 -8.672 1 96.56 24 GLN B C 1
ATOM 1493 O O . GLN B 1 24 ? 16.719 -13.68 -8.156 1 96.56 24 GLN B O 1
ATOM 1498 N N . THR B 1 25 ? 15.516 -12.734 -9.805 1 96.94 25 THR B N 1
ATOM 1499 C CA . THR B 1 25 ? 15.367 -14 -10.516 1 96.94 25 THR B CA 1
ATOM 1500 C C . THR B 1 25 ? 15.312 -13.766 -12.023 1 96.94 25 THR B C 1
ATOM 1502 O O . THR B 1 25 ? 15.578 -12.656 -12.492 1 96.94 25 THR B O 1
ATOM 1505 N N . HIS B 1 26 ? 15.047 -14.867 -12.812 1 96.88 26 HIS B N 1
ATOM 1506 C CA . HIS B 1 26 ? 14.961 -14.82 -14.266 1 96.88 26 HIS B CA 1
ATOM 1507 C C . HIS B 1 26 ? 13.625 -15.375 -14.758 1 96.88 26 HIS B C 1
ATOM 1509 O O . HIS B 1 26 ? 12.984 -16.172 -14.062 1 96.88 26 HIS B O 1
ATOM 1515 N N . PRO B 1 27 ? 13.242 -14.891 -15.898 1 97.69 27 PRO B N 1
ATOM 1516 C CA . PRO B 1 27 ? 11.977 -15.391 -16.438 1 97.69 27 PRO B CA 1
ATOM 1517 C C . PRO B 1 27 ? 11.914 -16.922 -16.469 1 97.69 27 PRO B C 1
ATOM 1519 O O . PRO B 1 27 ? 12.922 -17.578 -16.766 1 97.69 27 PRO B O 1
ATOM 1522 N N . GLY B 1 28 ? 10.789 -17.438 -16.203 1 97.5 28 GLY B N 1
ATOM 1523 C CA . GLY B 1 28 ? 10.57 -18.875 -16.266 1 97.5 28 GLY B CA 1
ATOM 1524 C C . GLY B 1 28 ? 10.695 -19.547 -14.906 1 97.5 28 GLY B C 1
ATOM 1525 O O . GLY B 1 28 ? 10.242 -20.688 -14.734 1 97.5 28 GLY B O 1
ATOM 1526 N N . GLN B 1 29 ? 11.312 -18.922 -13.969 1 97.06 29 GLN B N 1
ATOM 1527 C CA . GLN B 1 29 ? 11.477 -19.469 -12.625 1 97.06 29 GLN B CA 1
ATOM 1528 C C . GLN B 1 29 ? 10.227 -19.25 -11.781 1 97.06 29 GLN B C 1
ATOM 1530 O O . GLN B 1 29 ? 9.422 -18.359 -12.086 1 97.06 29 GLN B O 1
ATOM 1535 N N . SER B 1 30 ? 10.039 -20.109 -10.773 1 98.25 30 SER B N 1
ATOM 1536 C CA . SER B 1 30 ? 9 -19.875 -9.773 1 98.25 30 SER B CA 1
ATOM 1537 C C . SER B 1 30 ? 9.57 -19.219 -8.523 1 98.25 30 SER B C 1
ATOM 1539 O O . SER B 1 30 ? 10.664 -19.562 -8.07 1 98.25 30 SER B O 1
ATOM 1541 N N . VAL B 1 31 ? 8.883 -18.297 -8.055 1 98.31 31 VAL B N 1
ATOM 1542 C CA . VAL B 1 31 ? 9.328 -17.562 -6.871 1 98.31 31 VAL B CA 1
ATOM 1543 C C . VAL B 1 31 ? 8.25 -17.625 -5.793 1 98.31 31 VAL B C 1
ATOM 1545 O O . VAL B 1 31 ? 7.066 -17.422 -6.078 1 98.31 31 VAL B O 1
ATOM 1548 N N . THR B 1 32 ? 8.633 -17.922 -4.559 1 98.12 32 THR B N 1
ATOM 1549 C CA . THR B 1 32 ? 7.734 -17.906 -3.41 1 98.12 32 THR B CA 1
ATOM 1550 C C . THR B 1 32 ? 8.148 -16.828 -2.412 1 98.12 32 THR B C 1
ATOM 1552 O O . THR B 1 32 ? 9.328 -16.703 -2.072 1 98.12 32 THR B O 1
ATOM 1555 N N . MET B 1 33 ? 7.219 -16.047 -2.014 1 96.88 33 MET B N 1
ATOM 1556 C CA . MET B 1 33 ? 7.426 -15.008 -1.003 1 96.88 33 MET B CA 1
ATOM 1557 C C . MET B 1 33 ? 6.562 -15.273 0.227 1 96.88 33 MET B C 1
ATOM 1559 O O . MET B 1 33 ? 5.469 -15.828 0.117 1 96.88 33 MET B O 1
ATOM 1563 N N . TRP B 1 34 ? 7.07 -14.773 1.331 1 92.94 34 TRP B N 1
ATOM 1564 C CA . TRP B 1 34 ? 6.383 -15.016 2.596 1 92.94 34 TRP B CA 1
ATOM 1565 C C . TRP B 1 34 ? 5.988 -13.695 3.256 1 92.94 34 TRP B C 1
ATOM 1567 O O . TRP B 1 34 ? 6.695 -12.695 3.125 1 92.94 34 TRP B O 1
ATOM 1577 N N . CYS B 1 35 ? 4.914 -13.711 3.961 1 92.75 35 CYS B N 1
ATOM 1578 C CA . CYS B 1 35 ? 4.422 -12.555 4.707 1 92.75 35 CYS B CA 1
ATOM 1579 C C . CYS B 1 35 ? 3.918 -12.977 6.082 1 92.75 35 CYS B C 1
ATOM 1581 O O . CYS B 1 35 ? 2.961 -13.742 6.191 1 92.75 35 CYS B O 1
ATOM 1583 N N . SER B 1 36 ? 4.625 -12.5 7.082 1 87.31 36 SER B N 1
ATOM 1584 C CA . SER B 1 36 ? 4.164 -12.75 8.445 1 87.31 36 SER B CA 1
ATOM 1585 C C . SER B 1 36 ? 3.014 -11.82 8.812 1 87.31 36 SER B C 1
ATOM 1587 O O . SER B 1 36 ? 2.998 -10.656 8.414 1 87.31 36 SER B O 1
ATOM 1589 N N . HIS B 1 37 ? 2.096 -12.375 9.445 1 77.19 37 HIS B N 1
ATOM 1590 C CA . HIS B 1 37 ? 0.996 -11.531 9.914 1 77.19 37 HIS B CA 1
ATOM 1591 C C . HIS B 1 37 ? 0.552 -11.938 11.312 1 77.19 37 HIS B C 1
ATOM 1593 O O . HIS B 1 37 ? 0.808 -13.062 11.75 1 77.19 37 HIS B O 1
ATOM 1599 N N . ASN B 1 38 ? 0.087 -11.047 12.055 1 74.31 38 ASN B N 1
ATOM 1600 C CA . ASN B 1 38 ? -0.433 -11.289 13.398 1 74.31 38 ASN B CA 1
ATOM 1601 C C . ASN B 1 38 ? -1.959 -11.266 13.422 1 74.31 38 ASN B C 1
ATOM 1603 O O . ASN B 1 38 ? -2.562 -10.828 14.398 1 74.31 38 ASN B O 1
ATOM 1607 N N . ILE B 1 39 ? -2.463 -11.672 12.344 1 70.19 39 ILE B N 1
ATOM 1608 C CA . ILE B 1 39 ? -3.918 -11.68 12.227 1 70.19 39 ILE B CA 1
ATOM 1609 C C . ILE B 1 39 ? -4.496 -12.805 13.078 1 70.19 39 ILE B C 1
ATOM 1611 O O . ILE B 1 39 ? -4.059 -13.953 12.969 1 70.19 39 ILE B O 1
ATOM 1615 N N . HIS B 1 40 ? -5.332 -12.453 13.992 1 64.88 40 HIS B N 1
ATOM 1616 C CA . HIS B 1 40 ? -5.891 -13.469 14.883 1 64.88 40 HIS B CA 1
ATOM 1617 C C . HIS B 1 40 ? -7.402 -13.586 14.695 1 64.88 40 HIS B C 1
ATOM 1619 O O . HIS B 1 40 ? -8.023 -14.523 15.211 1 64.88 40 HIS B O 1
ATOM 1625 N N . VAL B 1 41 ? -7.938 -12.617 14.094 1 64.25 41 VAL B N 1
ATOM 1626 C CA . VAL B 1 41 ? -9.383 -12.648 13.898 1 64.25 41 VAL B CA 1
ATOM 1627 C C . VAL B 1 41 ? -9.695 -12.93 12.43 1 64.25 41 VAL B C 1
ATOM 1629 O O . VAL B 1 41 ? -8.859 -12.703 11.555 1 64.25 41 VAL B O 1
ATOM 1632 N N . SER B 1 42 ? -10.898 -13.438 12.305 1 71.31 42 SER B N 1
ATOM 1633 C CA . SER B 1 42 ? -11.367 -13.695 10.945 1 71.31 42 SER B CA 1
ATOM 1634 C C . SER B 1 42 ? -11.414 -12.406 10.125 1 71.31 42 SER B C 1
ATOM 1636 O O . SER B 1 42 ? -11.789 -11.352 10.648 1 71.31 42 SER B O 1
ATOM 1638 N N . GLY B 1 43 ? -10.906 -12.453 8.969 1 81.56 43 GLY B N 1
ATOM 1639 C CA . GLY B 1 43 ? -10.945 -11.344 8.031 1 81.56 43 GLY B CA 1
ATOM 1640 C C . GLY B 1 43 ? -10.328 -11.68 6.688 1 81.56 43 GLY B C 1
ATOM 1641 O O . GLY B 1 43 ? -10.172 -12.852 6.344 1 81.56 43 GLY B O 1
ATOM 1642 N N . ASN B 1 44 ? -10.258 -10.68 5.891 1 87.25 44 ASN B N 1
ATOM 1643 C CA . ASN B 1 44 ? -9.664 -10.875 4.57 1 87.25 44 ASN B CA 1
ATOM 1644 C C . ASN B 1 44 ? -8.156 -10.609 4.59 1 87.25 44 ASN B C 1
ATOM 1646 O O . ASN B 1 44 ? -7.711 -9.586 5.113 1 87.25 44 ASN B O 1
ATOM 1650 N N . LEU B 1 45 ? -7.473 -11.609 4.113 1 90.56 45 LEU B N 1
ATOM 1651 C CA . LEU B 1 45 ? -6.035 -11.453 3.918 1 90.56 45 LEU B CA 1
ATOM 1652 C C . LEU B 1 45 ? -5.711 -11.203 2.449 1 90.56 45 LEU B C 1
ATOM 1654 O O . LEU B 1 45 ? -6.156 -11.945 1.572 1 90.56 45 LEU B O 1
ATOM 1658 N N . TYR B 1 46 ? -4.949 -10.156 2.154 1 93.56 46 TYR B N 1
ATOM 1659 C CA . TYR B 1 46 ? -4.684 -9.703 0.795 1 93.56 46 TYR B CA 1
ATOM 1660 C C . TYR B 1 46 ? -3.197 -9.797 0.469 1 93.56 46 TYR B C 1
ATOM 1662 O O . TYR B 1 46 ? -2.352 -9.711 1.364 1 93.56 46 TYR B O 1
ATOM 1670 N N . TRP B 1 47 ? -2.949 -9.992 -0.766 1 96.44 47 TRP B N 1
ATOM 1671 C CA . TRP B 1 47 ? -1.666 -9.617 -1.351 1 96.44 47 TRP B CA 1
ATOM 1672 C C . TRP B 1 47 ? -1.836 -8.492 -2.359 1 96.44 47 TRP B C 1
ATOM 1674 O O . TRP B 1 47 ? -2.801 -8.477 -3.129 1 96.44 47 TRP B O 1
ATOM 1684 N N . PHE B 1 48 ? -0.806 -7.605 -2.297 1 97.25 48 PHE B N 1
ATOM 1685 C CA . PHE B 1 48 ? -0.772 -6.457 -3.193 1 97.25 48 PHE B CA 1
ATOM 1686 C C . PHE B 1 48 ? 0.507 -6.449 -4.02 1 97.25 48 PHE B C 1
ATOM 1688 O O . PHE B 1 48 ? 1.541 -6.957 -3.578 1 97.25 48 PHE B O 1
ATOM 1695 N N . LYS B 1 49 ? 0.367 -5.883 -5.203 1 98.12 49 LYS B N 1
ATOM 1696 C CA . LYS B 1 49 ? 1.525 -5.566 -6.035 1 98.12 49 LYS B CA 1
ATOM 1697 C C . LYS B 1 49 ? 1.627 -4.066 -6.289 1 98.12 49 LYS B C 1
ATOM 1699 O O . LYS B 1 49 ? 0.62 -3.406 -6.562 1 98.12 49 LYS B O 1
ATOM 1704 N N . GLN B 1 50 ? 2.824 -3.602 -6.113 1 96.94 50 GLN B N 1
ATOM 1705 C CA . GLN B 1 50 ? 3.043 -2.18 -6.363 1 96.94 50 GLN B CA 1
ATOM 1706 C C . GLN B 1 50 ? 4.234 -1.962 -7.289 1 96.94 50 GLN B C 1
ATOM 1708 O O . GLN B 1 50 ? 5.348 -2.406 -6.996 1 96.94 50 GLN B O 1
ATOM 1713 N N . SER B 1 51 ? 3.949 -1.327 -8.406 1 95.38 51 SER B N 1
ATOM 1714 C CA . SER B 1 51 ? 5.02 -0.892 -9.297 1 95.38 51 SER B CA 1
ATOM 1715 C C . SER B 1 51 ? 5.602 0.445 -8.852 1 95.38 51 SER B C 1
ATOM 1717 O O . SER B 1 51 ? 4.93 1.229 -8.18 1 95.38 51 SER B O 1
ATOM 1719 N N . ASP B 1 52 ? 6.84 0.688 -9.234 1 91.25 52 ASP B N 1
ATOM 1720 C CA . ASP B 1 52 ? 7.492 1.934 -8.844 1 91.25 52 ASP B CA 1
ATOM 1721 C C . ASP B 1 52 ? 6.688 3.145 -9.305 1 91.25 52 ASP B C 1
ATOM 1723 O O . ASP B 1 52 ? 6.285 3.223 -10.469 1 91.25 52 ASP B O 1
ATOM 1727 N N . GLY B 1 53 ? 6.426 4.004 -8.328 1 87.81 53 GLY B N 1
ATOM 1728 C CA . GLY B 1 53 ? 5.746 5.25 -8.648 1 87.81 53 GLY B CA 1
ATOM 1729 C C . GLY B 1 53 ? 4.242 5.09 -8.797 1 87.81 53 GLY B C 1
ATOM 1730 O O . GLY B 1 53 ? 3.553 6.02 -9.211 1 87.81 53 GLY B O 1
ATOM 1731 N N . ALA B 1 54 ? 3.758 3.963 -8.539 1 94 54 ALA B N 1
ATOM 1732 C CA . ALA B 1 54 ? 2.328 3.697 -8.672 1 94 54 ALA B CA 1
ATOM 1733 C C . ALA B 1 54 ? 1.71 3.316 -7.332 1 94 54 ALA B C 1
ATOM 1735 O O . ALA B 1 54 ? 2.426 2.994 -6.379 1 94 54 ALA B O 1
ATOM 1736 N N . VAL B 1 55 ? 0.404 3.48 -7.297 1 94.69 55 VAL B N 1
ATOM 1737 C CA . VAL B 1 55 ? -0.306 2.959 -6.133 1 94.69 55 VAL B CA 1
ATOM 1738 C C . VAL B 1 55 ? -0.398 1.438 -6.219 1 94.69 55 VAL B C 1
ATOM 1740 O O . VAL B 1 55 ? -0.285 0.865 -7.309 1 94.69 55 VAL B O 1
ATOM 1743 N N . PRO B 1 56 ? -0.568 0.778 -5.102 1 95.88 56 PRO B N 1
ATOM 1744 C CA . PRO B 1 56 ? -0.708 -0.679 -5.152 1 95.88 56 PRO B CA 1
ATOM 1745 C C . PRO B 1 56 ? -1.997 -1.124 -5.844 1 95.88 56 PRO B C 1
ATOM 1747 O O . PRO B 1 56 ? -2.939 -0.337 -5.965 1 95.88 56 PRO B O 1
ATOM 1750 N N . ILE B 1 57 ? -1.979 -2.389 -6.281 1 95.62 57 ILE B N 1
ATOM 1751 C CA . ILE B 1 57 ? -3.189 -3.055 -6.75 1 95.62 57 ILE B CA 1
ATOM 1752 C C . ILE B 1 57 ? -3.404 -4.344 -5.957 1 95.62 57 ILE B C 1
ATOM 1754 O O . ILE B 1 57 ? -2.443 -5.008 -5.566 1 95.62 57 ILE B O 1
ATOM 1758 N N . THR B 1 58 ? -4.664 -4.66 -5.719 1 95.88 58 THR B N 1
ATOM 1759 C CA . THR B 1 58 ? -4.996 -5.941 -5.102 1 95.88 58 THR B CA 1
ATOM 1760 C C . THR B 1 58 ? -4.867 -7.078 -6.109 1 95.88 58 THR B C 1
ATOM 1762 O O . THR B 1 58 ? -5.473 -7.035 -7.184 1 95.88 58 THR B O 1
ATOM 1765 N N . ILE B 1 59 ? -4.145 -8.133 -5.754 1 97.81 59 ILE B N 1
ATOM 1766 C CA . ILE B 1 59 ? -3.932 -9.164 -6.762 1 97.81 59 ILE B CA 1
ATOM 1767 C C . ILE B 1 59 ? -4.598 -10.461 -6.32 1 97.81 59 ILE B C 1
ATOM 1769 O O . ILE B 1 59 ? -4.969 -11.289 -7.152 1 97.81 59 ILE B O 1
ATOM 1773 N N . VAL B 1 60 ? -4.738 -10.641 -4.98 1 96.62 60 VAL B N 1
ATOM 1774 C CA . VAL B 1 60 ? -5.406 -11.836 -4.488 1 96.62 60 VAL B CA 1
ATOM 1775 C C . VAL B 1 60 ? -5.84 -11.625 -3.039 1 96.62 60 VAL B C 1
ATOM 1777 O O . VAL B 1 60 ? -5.188 -10.898 -2.289 1 96.62 60 VAL B O 1
ATOM 1780 N N . TYR B 1 61 ? -6.961 -12.188 -2.629 1 93.44 61 TYR B N 1
ATOM 1781 C CA . TYR B 1 61 ? -7.277 -12.273 -1.209 1 93.44 61 TYR B CA 1
ATOM 1782 C C . TYR B 1 61 ? -7.883 -13.625 -0.867 1 93.44 61 TYR B C 1
ATOM 1784 O O . TYR B 1 61 ? -8.367 -14.344 -1.75 1 93.44 61 TYR B O 1
ATOM 1792 N N . MET B 1 62 ? -7.781 -13.953 0.348 1 90.25 62 MET B N 1
ATOM 1793 C CA . MET B 1 62 ? -8.359 -15.156 0.942 1 90.25 62 MET B CA 1
ATOM 1794 C C . MET B 1 62 ? -8.953 -14.859 2.312 1 90.25 62 MET B C 1
ATOM 1796 O O . MET B 1 62 ? -8.398 -14.062 3.072 1 90.25 62 MET B O 1
ATOM 1800 N N . LEU B 1 63 ? -10.078 -15.531 2.518 1 86.62 63 LEU B N 1
ATOM 1801 C CA . LEU B 1 63 ? -10.648 -15.422 3.855 1 86.62 63 LEU B CA 1
ATOM 1802 C C . LEU B 1 63 ? -9.789 -16.156 4.879 1 86.62 63 LEU B C 1
ATOM 1804 O O . LEU B 1 63 ? -9.375 -17.297 4.648 1 86.62 63 LEU B O 1
ATOM 1808 N N . TYR B 1 64 ? -9.398 -15.383 5.879 1 81.38 64 TYR B N 1
ATOM 1809 C CA . TYR B 1 64 ? -8.695 -15.984 7.004 1 81.38 64 TYR B CA 1
ATOM 1810 C C . TYR B 1 64 ? -9.672 -16.375 8.109 1 81.38 64 TYR B C 1
ATOM 1812 O O . TYR B 1 64 ? -10.508 -15.57 8.516 1 81.38 64 TYR B O 1
ATOM 1820 N N . THR B 1 65 ? -9.633 -17.625 8.469 1 75.12 65 THR B N 1
ATOM 1821 C CA . THR B 1 65 ? -10.453 -18.094 9.578 1 75.12 65 THR B CA 1
ATOM 1822 C C . THR B 1 65 ? -9.594 -18.781 10.641 1 75.12 65 THR B C 1
ATOM 1824 O O . THR B 1 65 ? -8.555 -19.359 10.32 1 75.12 65 THR B O 1
ATOM 1827 N N . GLU B 1 66 ? -9.992 -18.594 11.859 1 68.69 66 GLU B N 1
ATOM 1828 C CA . GLU B 1 66 ? -9.305 -19.297 12.938 1 68.69 66 GLU B CA 1
ATOM 1829 C C . GLU B 1 66 ? -9.219 -20.797 12.664 1 68.69 66 GLU B C 1
ATOM 1831 O O . GLU B 1 66 ? -8.234 -21.438 13.023 1 68.69 66 GLU B O 1
ATOM 1836 N N . SER B 1 67 ? -10.25 -21.281 12.031 1 65.19 67 SER B N 1
ATOM 1837 C CA . SER B 1 67 ? -10.281 -22.719 11.773 1 65.19 67 SER B CA 1
ATOM 1838 C C . SER B 1 67 ? -9.422 -23.078 10.562 1 65.19 67 SER B C 1
ATOM 1840 O O . SER B 1 67 ? -9.062 -24.25 10.375 1 65.19 67 SER B O 1
ATOM 1842 N N . ARG B 1 68 ? -8.82 -22.156 10.008 1 63.16 68 ARG B N 1
ATOM 1843 C CA . ARG B 1 68 ? -7.941 -22.266 8.852 1 63.16 68 ARG B CA 1
ATOM 1844 C C . ARG B 1 68 ? -8.578 -23.125 7.762 1 63.16 68 ARG B C 1
ATOM 1846 O O . ARG B 1 68 ? -7.891 -23.859 7.059 1 63.16 68 ARG B O 1
ATOM 1853 N N . GLN B 1 69 ? -9.883 -23.266 7.805 1 61.25 69 GLN B N 1
ATOM 1854 C CA . GLN B 1 69 ? -10.492 -23.984 6.68 1 61.25 69 GLN B CA 1
ATOM 1855 C C . GLN B 1 69 ? -10.117 -23.328 5.352 1 61.25 69 GLN B C 1
ATOM 1857 O O . GLN B 1 69 ? -10.055 -22.094 5.258 1 61.25 69 GLN B O 1
ATOM 1862 N N . LYS B 1 70 ? -9.617 -24.156 4.551 1 63.47 70 LYS B N 1
ATOM 1863 C CA . LYS B 1 70 ? -9.148 -23.719 3.242 1 63.47 70 LYS B CA 1
ATOM 1864 C C . LYS B 1 70 ? -10.242 -22.969 2.486 1 63.47 70 LYS B C 1
ATOM 1866 O O . LYS B 1 70 ? -11.328 -23.5 2.264 1 63.47 70 LYS B O 1
ATOM 1871 N N . VAL B 1 71 ? -10.156 -21.734 2.326 1 78.69 71 VAL B N 1
ATOM 1872 C CA . VAL B 1 71 ? -11 -20.953 1.437 1 78.69 71 VAL B CA 1
ATOM 1873 C C . VAL B 1 71 ? -10.242 -20.625 0.155 1 78.69 71 VAL B C 1
ATOM 1875 O O . VAL B 1 71 ? -9.031 -20.391 0.187 1 78.69 71 VAL B O 1
ATOM 1878 N N . GLU B 1 72 ? -10.961 -20.828 -0.938 1 88.44 72 GLU B N 1
ATOM 1879 C CA . GLU B 1 72 ? -10.375 -20.531 -2.24 1 88.44 72 GLU B CA 1
ATOM 1880 C C . GLU B 1 72 ? -10.031 -19.047 -2.371 1 88.44 72 GLU B C 1
ATOM 1882 O O . GLU B 1 72 ? -10.844 -18.188 -2.018 1 88.44 72 GLU B O 1
ATOM 1887 N N . PRO B 1 73 ? -8.797 -18.859 -2.861 1 93.56 73 PRO B N 1
ATOM 1888 C CA . PRO B 1 73 ? -8.445 -17.453 -3.09 1 93.56 73 PRO B CA 1
ATOM 1889 C C . PRO B 1 73 ? -9.211 -16.828 -4.25 1 93.56 73 PRO B C 1
ATOM 1891 O O . PRO B 1 73 ? -9.633 -17.531 -5.168 1 93.56 73 PRO B O 1
ATOM 1894 N N . ASN B 1 74 ? -9.445 -15.539 -4.145 1 94.69 74 ASN B N 1
ATOM 1895 C CA . ASN B 1 74 ? -9.984 -14.734 -5.238 1 94.69 74 ASN B CA 1
ATOM 1896 C C . ASN B 1 74 ? -8.906 -13.859 -5.871 1 94.69 74 ASN B C 1
ATOM 1898 O O . ASN B 1 74 ? -8.227 -13.094 -5.176 1 94.69 74 ASN B O 1
ATOM 1902 N N . TYR B 1 75 ? -8.828 -13.953 -7.168 1 96.5 75 TYR B N 1
ATOM 1903 C CA . TYR B 1 75 ? -7.773 -13.25 -7.891 1 96.5 75 TYR B CA 1
ATOM 1904 C C . TYR B 1 75 ? -8.336 -12.047 -8.641 1 96.5 75 TYR B C 1
ATOM 1906 O O . TYR B 1 75 ? -9.492 -12.055 -9.07 1 96.5 75 TYR B O 1
ATOM 1914 N N . PHE B 1 76 ? -7.453 -11.031 -8.75 1 95.06 76 PHE B N 1
ATOM 1915 C CA . PHE B 1 76 ? -7.891 -9.766 -9.344 1 95.06 76 PHE B CA 1
ATOM 1916 C C . PHE B 1 76 ? -6.836 -9.219 -10.297 1 95.06 76 PHE B C 1
ATOM 1918 O O . PHE B 1 76 ? -5.699 -9.703 -10.312 1 95.06 76 PHE B O 1
ATOM 1925 N N . ASN B 1 77 ? -7.223 -8.195 -11.062 1 94.19 77 ASN B N 1
ATOM 1926 C CA . ASN B 1 77 ? -6.336 -7.391 -11.898 1 94.19 77 ASN B CA 1
ATOM 1927 C 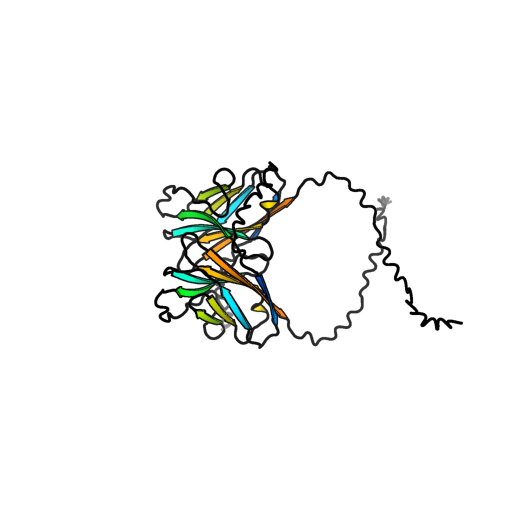C . ASN B 1 77 ? -5.512 -8.258 -12.844 1 94.19 77 ASN B C 1
ATOM 1929 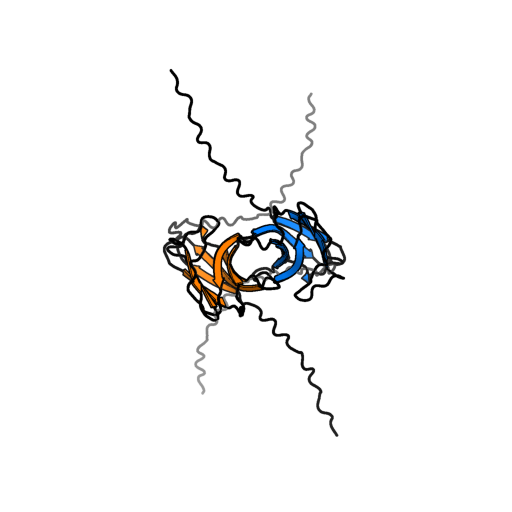O O . ASN B 1 77 ? -4.301 -8.078 -12.961 1 94.19 77 ASN B O 1
ATOM 1933 N N . ASN B 1 78 ? -6.117 -9.297 -13.438 1 93.94 78 ASN B N 1
ATOM 1934 C CA . ASN B 1 78 ? -5.594 -10.164 -14.484 1 93.94 78 ASN B CA 1
ATOM 1935 C C . ASN B 1 78 ? -4.648 -11.219 -13.922 1 93.94 78 ASN B C 1
ATOM 1937 O O . ASN B 1 78 ? -3.971 -11.922 -14.672 1 93.94 78 ASN B O 1
ATOM 1941 N N . PHE B 1 79 ? -4.562 -11.227 -12.633 1 96.56 79 PHE B N 1
ATOM 1942 C CA . PHE B 1 79 ? -3.873 -12.359 -12.023 1 96.56 79 PHE B CA 1
ATOM 1943 C C . PHE B 1 79 ? -4.801 -13.562 -11.906 1 96.56 79 PHE B C 1
ATOM 1945 O O . PHE B 1 79 ? -5.992 -13.414 -11.617 1 96.56 79 PHE B O 1
ATOM 1952 N N . THR B 1 80 ? -4.227 -14.711 -12.102 1 96.94 80 THR B N 1
ATOM 1953 C CA . THR B 1 80 ? -5.02 -15.93 -12.078 1 96.94 80 THR B CA 1
ATOM 1954 C C . THR B 1 80 ? -4.34 -17 -11.227 1 96.94 80 THR B C 1
ATOM 1956 O O . THR B 1 80 ? -3.141 -16.922 -10.953 1 96.94 80 THR B O 1
ATOM 1959 N N . LYS B 1 81 ? -5.172 -18.016 -10.945 1 95.69 81 LYS B N 1
ATOM 1960 C CA . LYS B 1 81 ? -4.676 -19.109 -10.117 1 95.69 81 LYS B CA 1
ATOM 1961 C C . LYS B 1 81 ? -3.596 -19.906 -10.852 1 95.69 81 LYS B C 1
ATOM 1963 O O . LYS B 1 81 ? -2.797 -20.609 -10.219 1 95.69 81 LYS B O 1
ATOM 1968 N N . ASP B 1 82 ? -3.559 -19.891 -12.227 1 96.94 82 ASP B N 1
ATOM 1969 C CA . ASP B 1 82 ? -2.566 -20.609 -13.008 1 96.94 82 ASP B CA 1
ATOM 1970 C C . ASP B 1 82 ? -1.186 -19.969 -12.883 1 96.94 82 ASP B C 1
ATOM 1972 O O . ASP B 1 82 ? -0.166 -20.641 -13.047 1 96.94 82 ASP B O 1
ATOM 1976 N N . HIS B 1 83 ? -1.165 -18.703 -12.57 1 98.12 83 HIS B N 1
ATOM 1977 C CA . HIS B 1 83 ? 0.08 -17.938 -12.523 1 98.12 83 HIS B CA 1
ATOM 1978 C C . HIS B 1 83 ? 0.484 -17.641 -11.086 1 98.12 83 HIS B C 1
ATOM 1980 O O . HIS B 1 83 ? 1.675 -17.547 -10.773 1 98.12 83 HIS B O 1
ATOM 1986 N N . LEU B 1 84 ? -0.533 -17.531 -10.273 1 98.06 84 LEU B N 1
ATOM 1987 C CA . LEU B 1 84 ? -0.33 -17.109 -8.883 1 98.06 84 LEU B CA 1
ATOM 1988 C C . LEU B 1 84 ? -1.035 -18.062 -7.922 1 98.06 84 LEU B C 1
ATOM 1990 O O . LEU B 1 84 ? -2.199 -18.422 -8.133 1 98.06 84 LEU B O 1
ATOM 1994 N N . VAL B 1 85 ? -0.279 -18.453 -6.848 1 97.06 85 VAL B N 1
ATOM 1995 C CA . VAL B 1 85 ? -0.863 -19.312 -5.828 1 97.06 85 VAL B CA 1
ATOM 1996 C C . VAL B 1 85 ? -0.673 -18.688 -4.449 1 97.06 85 VAL B C 1
ATOM 1998 O O . VAL B 1 85 ? 0.455 -18.406 -4.039 1 97.06 85 VAL B O 1
ATOM 2001 N N . MET B 1 86 ? -1.755 -18.438 -3.787 1 95.75 86 MET B N 1
ATOM 2002 C CA . MET B 1 86 ? -1.716 -17.984 -2.404 1 95.75 86 MET B CA 1
ATOM 2003 C C . MET B 1 86 ? -2.035 -19.109 -1.438 1 95.75 86 MET B C 1
ATOM 2005 O O . MET B 1 86 ? -3.043 -19.797 -1.598 1 95.75 86 MET B O 1
ATOM 2009 N N . ASP B 1 87 ? -1.161 -19.234 -0.448 1 91.38 87 ASP B N 1
ATOM 2010 C CA . ASP B 1 87 ? -1.39 -20.203 0.628 1 91.38 87 ASP B CA 1
ATOM 2011 C C . ASP B 1 87 ? -1.389 -19.516 1.99 1 91.38 87 ASP B C 1
ATOM 2013 O O . ASP B 1 87 ? -0.62 -18.578 2.217 1 91.38 87 ASP B O 1
ATOM 2017 N N . GLN B 1 88 ? -2.279 -19.984 2.826 1 88.5 88 GLN B N 1
ATOM 2018 C CA . GLN B 1 88 ? -2.404 -19.406 4.16 1 88.5 88 GLN B CA 1
ATOM 2019 C C . GLN B 1 88 ? -2.014 -20.406 5.234 1 88.5 88 GLN B C 1
ATOM 2021 O O . GLN B 1 88 ? -2.41 -21.578 5.172 1 88.5 88 GLN B O 1
ATOM 2026 N N . PHE B 1 89 ? -1.256 -19.922 6.16 1 84.94 89 PHE B N 1
ATOM 2027 C CA . PHE B 1 89 ? -0.872 -20.688 7.332 1 84.94 89 PHE B CA 1
ATOM 2028 C C . PHE B 1 89 ? -1.241 -19.953 8.609 1 84.94 89 PHE B C 1
ATOM 2030 O O . PHE B 1 89 ? -1.846 -18.875 8.562 1 84.94 89 PHE B O 1
ATOM 2037 N N . SER B 1 90 ? -0.962 -20.5 9.797 1 79.5 90 SER B N 1
ATOM 2038 C CA . SER B 1 90 ? -1.395 -19.938 11.07 1 79.5 90 SER B CA 1
ATOM 2039 C C . SER B 1 90 ? -0.749 -18.578 11.32 1 79.5 90 SER B C 1
ATOM 2041 O O . SER B 1 90 ? -1.402 -17.641 11.805 1 79.5 90 SER B O 1
ATOM 2043 N N . LYS B 1 91 ? 0.518 -18.406 10.945 1 82.62 91 LYS B N 1
ATOM 2044 C CA . LYS B 1 91 ? 1.207 -17.172 11.328 1 82.62 91 LYS B CA 1
ATOM 2045 C C . LYS B 1 91 ? 1.734 -16.438 10.094 1 82.62 91 LYS B C 1
ATOM 2047 O O . LYS B 1 91 ? 2.312 -15.359 10.219 1 82.62 91 LYS B O 1
ATOM 2052 N N . PHE B 1 92 ? 1.541 -17.109 8.922 1 88.06 92 PHE B N 1
ATOM 2053 C CA . PHE B 1 92 ? 2.07 -16.453 7.734 1 88.06 92 PHE B CA 1
ATOM 2054 C C . PHE B 1 92 ? 1.309 -16.891 6.488 1 88.06 92 PHE B C 1
ATOM 2056 O O . PHE B 1 92 ? 0.521 -17.844 6.535 1 88.06 92 PHE B O 1
ATOM 2063 N N . THR B 1 93 ? 1.438 -16.188 5.461 1 91.94 93 THR B N 1
ATOM 2064 C CA . THR B 1 93 ? 0.936 -16.531 4.133 1 91.94 93 THR B CA 1
ATOM 2065 C C . THR B 1 93 ? 2.066 -16.516 3.107 1 91.94 93 THR B C 1
ATOM 2067 O O . THR B 1 93 ? 3.07 -15.82 3.293 1 91.94 93 THR B O 1
ATOM 2070 N N . THR B 1 94 ? 1.84 -17.344 2.104 1 94.81 94 THR B N 1
ATOM 2071 C CA . THR B 1 94 ? 2.814 -17.359 1.019 1 94.81 94 THR B CA 1
ATOM 2072 C C . THR B 1 94 ? 2.154 -16.984 -0.306 1 94.81 94 THR B C 1
ATOM 2074 O O . THR B 1 94 ? 0.963 -17.234 -0.503 1 94.81 94 THR B O 1
ATOM 2077 N N . LEU B 1 95 ? 2.914 -16.406 -1.142 1 97.5 95 LEU B N 1
ATOM 2078 C CA . LEU B 1 95 ? 2.557 -16.125 -2.529 1 97.5 95 LEU B CA 1
ATOM 2079 C C . LEU B 1 95 ? 3.594 -16.703 -3.482 1 97.5 95 LEU B C 1
ATOM 2081 O O . LEU B 1 95 ? 4.773 -16.359 -3.416 1 97.5 95 LEU B O 1
ATOM 2085 N N . THR B 1 96 ? 3.152 -17.578 -4.336 1 98.56 96 THR B N 1
ATOM 2086 C CA . THR B 1 96 ? 4.035 -18.172 -5.336 1 98.56 96 THR B CA 1
ATOM 2087 C C . THR B 1 96 ? 3.66 -17.688 -6.734 1 98.56 96 THR B C 1
ATOM 2089 O O . THR B 1 96 ? 2.514 -17.844 -7.164 1 98.56 96 THR B O 1
ATOM 2092 N N . ILE B 1 97 ? 4.574 -17.094 -7.426 1 98.62 97 ILE B N 1
ATOM 2093 C CA . ILE B 1 97 ? 4.398 -16.766 -8.836 1 98.62 97 ILE B CA 1
ATOM 2094 C C . ILE B 1 97 ? 5.082 -17.812 -9.703 1 98.62 97 ILE B C 1
ATOM 2096 O O . ILE B 1 97 ? 6.301 -18 -9.617 1 98.62 97 ILE B O 1
ATOM 2100 N N . LYS B 1 98 ? 4.281 -18.453 -10.477 1 98.5 98 LYS B N 1
ATOM 2101 C CA . LYS B 1 98 ? 4.801 -19.5 -11.344 1 98.5 98 LYS B CA 1
ATOM 2102 C C . LYS B 1 98 ? 5.324 -18.922 -12.656 1 98.5 98 LYS B C 1
ATOM 2104 O O . LYS B 1 98 ? 4.711 -18.016 -13.227 1 98.5 98 LYS B O 1
ATOM 2109 N N . LYS B 1 99 ? 6.461 -19.438 -13.125 1 97.69 99 LYS B N 1
ATOM 2110 C CA . LYS B 1 99 ? 7.039 -19.047 -14.406 1 97.69 99 LYS B CA 1
ATOM 2111 C C . LYS B 1 99 ? 7.02 -17.516 -14.578 1 97.69 99 LYS B C 1
ATOM 2113 O O . LYS B 1 99 ? 6.418 -17 -15.523 1 97.69 99 LYS B O 1
ATOM 2118 N N . VAL B 1 100 ? 7.754 -16.875 -13.773 1 98.19 100 VAL B N 1
ATOM 2119 C CA . VAL B 1 100 ? 7.707 -15.414 -13.688 1 98.19 100 VAL B CA 1
ATOM 2120 C C . VAL B 1 100 ? 8.094 -14.805 -15.031 1 98.19 100 VAL B C 1
ATOM 2122 O O . VAL B 1 100 ? 8.906 -15.375 -15.766 1 98.19 100 VAL B O 1
ATOM 2125 N N . ASN B 1 101 ? 7.449 -13.672 -15.312 1 97.44 101 ASN B N 1
ATOM 2126 C CA . ASN B 1 101 ? 7.809 -12.797 -16.422 1 97.44 101 ASN B CA 1
ATOM 2127 C C . ASN B 1 101 ? 8.359 -11.461 -15.922 1 97.44 101 ASN B C 1
ATOM 2129 O O . ASN B 1 101 ? 8.203 -11.117 -14.75 1 97.44 101 ASN B O 1
ATOM 2133 N N . ILE B 1 102 ? 8.977 -10.742 -16.812 1 96.88 102 ILE B N 1
ATOM 2134 C CA . ILE B 1 102 ? 9.555 -9.445 -16.469 1 96.88 102 ILE B CA 1
ATOM 2135 C C . ILE B 1 102 ? 8.484 -8.547 -15.852 1 96.88 102 ILE B C 1
ATOM 2137 O O . ILE B 1 102 ? 8.766 -7.781 -14.93 1 96.88 102 ILE B O 1
ATOM 2141 N N . SER B 1 103 ? 7.285 -8.664 -16.328 1 96.69 103 SER B N 1
ATOM 2142 C CA . SER B 1 103 ? 6.195 -7.812 -15.852 1 96.69 103 SER B CA 1
ATOM 2143 C C . SER B 1 103 ? 5.824 -8.133 -14.406 1 96.69 103 SER B C 1
ATOM 2145 O O . SER B 1 103 ? 5.105 -7.375 -13.758 1 96.69 103 SER B O 1
ATOM 2147 N N . ASP B 1 104 ? 6.305 -9.273 -13.898 1 98.12 104 ASP B N 1
ATOM 2148 C CA . ASP B 1 104 ? 6.02 -9.656 -12.523 1 98.12 104 ASP B CA 1
ATOM 2149 C C . ASP B 1 104 ? 6.891 -8.875 -11.539 1 98.12 104 ASP B C 1
ATOM 2151 O O . ASP B 1 104 ? 6.684 -8.938 -10.328 1 98.12 104 ASP B O 1
ATOM 2155 N N . SER B 1 105 ? 7.906 -8.141 -12.07 1 98.19 105 SER B N 1
ATOM 2156 C CA . SER B 1 105 ? 8.695 -7.301 -11.18 1 98.19 105 SER B CA 1
ATOM 2157 C C . SER B 1 105 ? 7.816 -6.301 -10.438 1 98.19 105 SER B C 1
ATOM 2159 O O . SER B 1 105 ? 6.852 -5.777 -11 1 98.19 105 SER B O 1
ATOM 2161 N N . GLY B 1 106 ? 8.188 -6.062 -9.18 1 97.81 106 GLY B N 1
ATOM 2162 C CA . GLY B 1 106 ? 7.43 -5.141 -8.344 1 97.81 106 GLY B CA 1
ATOM 2163 C C . GLY B 1 106 ? 7.617 -5.391 -6.863 1 97.81 106 GLY B C 1
ATOM 2164 O O . GLY B 1 106 ? 8.414 -6.246 -6.469 1 97.81 106 GLY B O 1
ATOM 2165 N N . PHE B 1 107 ? 7.047 -4.543 -6.113 1 97.88 107 PHE B N 1
ATOM 2166 C CA . PHE B 1 107 ? 7.027 -4.691 -4.66 1 97.88 107 PHE B CA 1
ATOM 2167 C C . PHE B 1 107 ? 5.742 -5.371 -4.207 1 97.88 107 PHE B C 1
ATOM 2169 O O . PHE B 1 107 ? 4.645 -4.91 -4.52 1 97.88 107 PHE B O 1
ATOM 2176 N N . TYR B 1 108 ? 5.895 -6.559 -3.57 1 97.88 108 TYR B N 1
ATOM 2177 C CA . TYR B 1 108 ? 4.754 -7.336 -3.098 1 97.88 108 TYR B CA 1
ATOM 2178 C C . TYR B 1 108 ? 4.652 -7.285 -1.577 1 97.88 108 TYR B C 1
ATOM 2180 O O . TYR B 1 108 ? 5.664 -7.387 -0.877 1 97.88 108 TYR B O 1
ATOM 2188 N N . PHE B 1 109 ? 3.424 -7.105 -1.069 1 96.25 109 PHE B N 1
ATOM 2189 C CA . PHE B 1 109 ? 3.229 -7.129 0.375 1 96.25 109 PHE B CA 1
ATOM 2190 C C . PHE B 1 109 ? 1.812 -7.57 0.723 1 96.25 109 PHE B C 1
ATOM 2192 O O . PHE B 1 109 ? 0.922 -7.547 -0.131 1 96.25 109 PHE B O 1
ATOM 2199 N N . CYS B 1 110 ? 1.683 -8.062 1.911 1 94.62 110 CYS B N 1
ATOM 2200 C CA . CYS B 1 110 ? 0.382 -8.562 2.34 1 94.62 110 CYS B CA 1
ATOM 2201 C C . CYS B 1 110 ? -0.268 -7.613 3.338 1 94.62 110 CYS B C 1
ATOM 2203 O O . CYS B 1 110 ? 0.38 -6.688 3.834 1 94.62 110 CYS B O 1
ATOM 2205 N N . GLY B 1 111 ? -1.527 -7.758 3.484 1 91.62 111 GLY B N 1
ATOM 2206 C CA . GLY B 1 111 ? -2.295 -6.996 4.457 1 91.62 111 GLY B CA 1
ATOM 2207 C C . GLY B 1 111 ? -3.611 -7.652 4.824 1 91.62 111 GLY B C 1
ATOM 2208 O O . GLY B 1 111 ? -4.082 -8.555 4.125 1 91.62 111 GLY B O 1
ATOM 2209 N N . ALA B 1 112 ? -4.172 -7.207 5.949 1 88.94 112 ALA B N 1
ATOM 2210 C CA . ALA B 1 112 ? -5.438 -7.758 6.426 1 88.94 112 ALA B CA 1
ATOM 2211 C C . ALA B 1 112 ? -6.402 -6.645 6.828 1 88.94 112 ALA B C 1
ATOM 2213 O O . ALA B 1 112 ? -5.977 -5.594 7.316 1 88.94 112 ALA B O 1
ATOM 2214 N N . THR B 1 113 ? -7.676 -6.977 6.461 1 81.5 113 THR B N 1
ATOM 2215 C CA . THR B 1 113 ? -8.719 -6.059 6.895 1 81.5 113 THR B CA 1
ATOM 2216 C C . THR B 1 113 ? -8.922 -6.145 8.406 1 81.5 113 THR B C 1
ATOM 2218 O O . THR B 1 113 ? -9.57 -7.074 8.891 1 81.5 113 THR B O 1
ATOM 2221 N N . ASP B 1 114 ? -8.125 -5.551 9.156 1 74.75 114 ASP B N 1
ATOM 2222 C CA . ASP B 1 114 ? -8.266 -5.367 10.594 1 74.75 114 ASP B CA 1
ATOM 2223 C C . ASP B 1 114 ? -8.734 -3.953 10.93 1 74.75 114 ASP B C 1
ATOM 2225 O O . ASP B 1 114 ? -9.016 -3.16 10.023 1 74.75 114 ASP B O 1
ATOM 2229 N N . TYR B 1 115 ? -9.156 -3.766 12.117 1 75.62 115 TYR B N 1
ATOM 2230 C CA . TYR B 1 115 ? -9.453 -2.402 12.547 1 75.62 115 TYR B CA 1
ATOM 2231 C C . TYR B 1 115 ? -8.273 -1.807 13.312 1 75.62 115 TYR B C 1
ATOM 2233 O O . TYR B 1 115 ? -8.062 -2.121 14.484 1 75.62 115 TYR B O 1
ATOM 2241 N N . PRO B 1 116 ? -7.316 -1.081 12.633 1 82.12 116 PRO B N 1
ATOM 2242 C CA . PRO B 1 116 ? -7.336 -0.641 11.234 1 82.12 116 PRO B CA 1
ATOM 2243 C C . PRO B 1 116 ? -6.68 -1.644 10.289 1 82.12 116 PRO B C 1
ATOM 2245 O O . PRO B 1 116 ? -6.184 -2.684 10.734 1 82.12 116 PRO B O 1
ATOM 2248 N N . MET B 1 117 ? -6.777 -1.344 8.953 1 88.5 117 MET B N 1
ATOM 2249 C CA . MET B 1 117 ? -5.996 -2.098 7.98 1 88.5 117 MET B CA 1
ATOM 2250 C C . MET B 1 117 ? -4.527 -2.168 8.398 1 88.5 117 MET B C 1
ATOM 2252 O O . MET B 1 117 ? -3.938 -1.155 8.773 1 88.5 117 MET B O 1
ATOM 2256 N N . LYS B 1 118 ? -4.008 -3.422 8.406 1 89.19 118 LYS B N 1
ATOM 2257 C CA . LYS B 1 118 ? -2.613 -3.648 8.773 1 89.19 118 LYS B CA 1
ATOM 2258 C C . LYS B 1 118 ? -1.862 -4.367 7.656 1 89.19 118 LYS B C 1
ATOM 2260 O O . LYS B 1 118 ? -2.41 -5.262 7.008 1 89.19 118 LYS B O 1
ATOM 2265 N N . PHE B 1 119 ? -0.622 -4.004 7.535 1 91.75 119 PHE B N 1
ATOM 2266 C CA . PHE B 1 119 ? 0.215 -4.629 6.516 1 91.75 119 PHE B CA 1
ATOM 2267 C C . PHE B 1 119 ? 1.326 -5.449 7.16 1 91.75 119 PHE B C 1
ATOM 2269 O O . PHE B 1 119 ? 1.826 -5.098 8.227 1 91.75 119 PHE B O 1
ATOM 2276 N N . GLY B 1 120 ? 1.657 -6.566 6.535 1 90.75 120 GLY B N 1
ATOM 2277 C CA . GLY B 1 120 ? 2.785 -7.395 6.938 1 90.75 120 GLY B CA 1
ATOM 2278 C C . GLY B 1 120 ? 4.086 -6.996 6.266 1 90.75 120 GLY B C 1
ATOM 2279 O O . GLY B 1 120 ? 4.32 -5.812 6.008 1 90.75 120 GLY B O 1
ATOM 2280 N N . ASN B 1 121 ? 4.949 -7.953 6.055 1 91.31 121 ASN B N 1
ATOM 2281 C CA . ASN B 1 121 ? 6.215 -7.637 5.398 1 91.31 121 ASN B CA 1
ATOM 2282 C C . ASN B 1 121 ? 6.062 -7.582 3.883 1 91.31 121 ASN B C 1
ATOM 2284 O O . ASN B 1 121 ? 5.031 -7.98 3.342 1 91.31 121 ASN B O 1
ATOM 2288 N N . GLY B 1 122 ? 7.082 -6.992 3.221 1 94.31 122 GLY B N 1
ATOM 2289 C CA . GLY B 1 122 ? 7.078 -6.859 1.771 1 94.31 122 GLY B CA 1
ATOM 2290 C C . GLY B 1 122 ? 8.297 -7.465 1.112 1 94.31 122 GLY B C 1
ATOM 2291 O O . GLY B 1 122 ? 9.312 -7.703 1.772 1 94.31 122 GLY B O 1
ATOM 2292 N N . THR B 1 123 ? 8.18 -7.77 -0.141 1 96.5 123 THR B N 1
ATOM 2293 C CA . THR B 1 123 ? 9.273 -8.297 -0.949 1 96.5 123 THR B CA 1
ATOM 2294 C C . THR B 1 123 ? 9.367 -7.562 -2.279 1 96.5 123 THR B C 1
ATOM 2296 O O . THR B 1 123 ? 8.375 -7.438 -3.002 1 96.5 123 THR B O 1
ATOM 2299 N N . ARG B 1 124 ? 10.5 -7.055 -2.52 1 97.69 124 ARG B N 1
ATOM 2300 C CA . ARG B 1 124 ? 10.797 -6.539 -3.854 1 97.69 124 ARG B CA 1
ATOM 2301 C C . ARG B 1 124 ? 11.242 -7.66 -4.785 1 97.69 124 ARG B C 1
ATOM 2303 O O . ARG B 1 124 ? 12.242 -8.328 -4.523 1 97.69 124 ARG B O 1
ATOM 2310 N N . LEU B 1 125 ? 10.508 -7.887 -5.852 1 97.94 125 LEU B N 1
ATOM 2311 C CA . LEU B 1 125 ? 10.852 -8.883 -6.859 1 97.94 125 LEU B CA 1
ATOM 2312 C C . LEU B 1 125 ? 11.398 -8.219 -8.117 1 97.94 125 LEU B C 1
ATOM 2314 O O . LEU B 1 125 ? 10.742 -7.352 -8.703 1 97.94 125 LEU B O 1
ATOM 2318 N N . GLU B 1 126 ? 12.57 -8.578 -8.477 1 97.56 126 GLU B N 1
ATOM 2319 C CA . GLU B 1 126 ? 13.172 -8.125 -9.734 1 97.56 126 GLU B CA 1
ATOM 2320 C C . GLU B 1 126 ? 13.414 -9.297 -10.68 1 97.56 126 GLU B C 1
ATOM 2322 O O . GLU B 1 126 ? 14.195 -10.203 -10.367 1 97.56 126 GLU B O 1
ATOM 2327 N N . VAL B 1 127 ? 12.742 -9.273 -11.812 1 97.75 127 VAL B N 1
ATOM 2328 C CA . VAL B 1 127 ? 12.914 -10.289 -12.844 1 97.75 127 VAL B CA 1
ATOM 2329 C C . VAL B 1 127 ? 13.742 -9.727 -13.992 1 97.75 127 VAL B C 1
ATOM 2331 O O . VAL B 1 127 ? 13.281 -8.836 -14.719 1 97.75 127 VAL B O 1
ATOM 2334 N N . LYS B 1 128 ? 14.953 -10.164 -14.188 1 94.31 128 LYS B N 1
ATOM 2335 C CA . LYS B 1 128 ? 15.859 -9.641 -15.211 1 94.31 128 LYS B CA 1
ATOM 2336 C C . LYS B 1 128 ? 16.094 -10.664 -16.312 1 94.31 128 LYS B C 1
ATOM 2338 O O . LYS B 1 128 ? 16.406 -11.82 -16.031 1 94.31 128 LYS B O 1
ATOM 2343 N N . GLY B 1 129 ? 15.789 -10.242 -17.516 1 88.88 129 GLY B N 1
ATOM 2344 C CA . GLY B 1 129 ? 16.062 -11.094 -18.656 1 88.88 129 GLY B CA 1
ATOM 2345 C C . GLY B 1 129 ? 17.547 -11.32 -18.906 1 88.88 129 GLY B C 1
ATOM 2346 O O . GLY B 1 129 ? 18.375 -10.562 -18.406 1 88.88 129 GLY B O 1
ATOM 2347 N N . ASN B 1 130 ? 17.969 -12.523 -19.422 1 72.25 130 ASN B N 1
ATOM 2348 C CA . ASN B 1 130 ? 19.344 -12.797 -19.828 1 72.25 130 ASN B CA 1
ATOM 2349 C C . ASN B 1 130 ? 19.781 -11.859 -20.953 1 72.25 130 ASN B C 1
ATOM 2351 O O . ASN B 1 130 ? 19.109 -11.75 -21.984 1 72.25 130 ASN B O 1
ATOM 2355 N N . HIS B 1 131 ? 20.078 -10.633 -20.828 1 56.69 131 HIS B N 1
ATOM 2356 C CA . HIS B 1 131 ? 20.734 -9.969 -21.953 1 56.69 131 HIS B CA 1
ATOM 2357 C C . HIS B 1 131 ? 21.812 -10.859 -22.562 1 56.69 131 HIS B C 1
ATOM 2359 O O . HIS B 1 131 ? 22.812 -11.156 -21.906 1 56.69 131 HIS B O 1
ATOM 2365 N N . ASP B 1 132 ? 21.656 -11.93 -23.109 1 45 132 ASP B N 1
ATOM 2366 C CA . ASP B 1 132 ? 22.719 -12.375 -24 1 45 132 ASP B CA 1
ATOM 2367 C C . ASP B 1 132 ? 23.312 -11.195 -24.766 1 45 132 ASP B C 1
ATOM 2369 O O . ASP B 1 132 ? 24.188 -11.383 -25.625 1 45 132 ASP B O 1
ATOM 2373 N N . ASP B 1 133 ? 22.641 -10.156 -25.281 1 42.41 133 ASP B N 1
ATOM 2374 C CA . ASP B 1 133 ? 23.328 -9.359 -26.281 1 42.41 133 ASP B CA 1
ATOM 2375 C C . ASP B 1 133 ? 24.578 -8.703 -25.703 1 42.41 133 ASP B C 1
ATOM 2377 O O . ASP B 1 133 ? 24.5 -7.969 -24.719 1 42.41 133 ASP B O 1
ATOM 2381 N N . LYS B 1 134 ? 25.828 -9.227 -25.922 1 39.69 134 LYS B N 1
ATOM 2382 C CA . LYS B 1 134 ? 27.109 -8.516 -26 1 39.69 134 LYS B CA 1
ATOM 2383 C C . LYS B 1 134 ? 26.906 -7.098 -26.531 1 39.69 134 LYS B C 1
ATOM 2385 O O . LYS B 1 134 ? 26.922 -6.871 -27.75 1 39.69 134 LYS B O 1
ATOM 2390 N N . VAL B 1 135 ? 25.984 -6.418 -26.375 1 38.16 135 VAL B N 1
ATOM 2391 C CA . VAL B 1 135 ? 26.234 -5.086 -26.922 1 38.16 135 VAL B CA 1
ATOM 2392 C C . VAL B 1 135 ? 27.531 -4.523 -26.344 1 38.16 135 VAL B C 1
ATOM 2394 O O . VAL B 1 135 ? 27.75 -4.574 -25.125 1 38.16 135 VAL B O 1
ATOM 2397 N N . ASN B 1 136 ? 28.656 -4.574 -27.219 1 34.38 136 ASN B N 1
ATOM 2398 C CA . ASN B 1 136 ? 29.844 -3.719 -27.125 1 34.38 136 ASN B CA 1
ATOM 2399 C C . ASN B 1 136 ? 29.5 -2.361 -26.516 1 34.38 136 ASN B C 1
ATOM 2401 O O . ASN B 1 136 ? 28.797 -1.562 -27.141 1 34.38 136 ASN B O 1
ATOM 2405 N N . TYR B 1 137 ? 29.219 -2.344 -25.422 1 33.12 137 TYR B N 1
ATOM 2406 C CA . TYR B 1 137 ? 29.172 -1.061 -24.734 1 33.12 137 TYR B CA 1
ATOM 2407 C C . TYR B 1 137 ? 30.391 -0.208 -25.078 1 33.12 137 TYR B C 1
ATOM 2409 O O . TYR B 1 137 ? 31.516 -0.546 -24.688 1 33.12 137 TYR B O 1
ATOM 2417 N N . THR B 1 138 ? 30.578 0.184 -26.453 1 33.41 138 THR B N 1
ATOM 2418 C CA . THR B 1 138 ? 31.469 1.329 -26.609 1 33.41 138 THR B CA 1
ATOM 2419 C C . THR B 1 138 ? 31.203 2.371 -25.531 1 33.41 138 THR B C 1
ATOM 2421 O O . THR B 1 138 ? 30.047 2.668 -25.203 1 33.41 138 THR B O 1
ATOM 2424 N N . ASP B 1 139 ? 32.062 2.385 -24.625 1 30.31 139 ASP B N 1
ATOM 2425 C CA . ASP B 1 139 ? 32.25 3.422 -23.625 1 30.31 139 ASP B CA 1
ATOM 2426 C C . ASP B 1 139 ? 31.938 4.805 -24.188 1 30.31 139 ASP B C 1
ATOM 2428 O O . ASP B 1 139 ? 32.656 5.324 -25.031 1 30.31 139 ASP B O 1
ATOM 2432 N N . PHE B 1 140 ? 30.734 4.996 -24.703 1 27.42 140 PHE B N 1
ATOM 2433 C CA . PHE B 1 140 ? 30.516 6.402 -25.031 1 27.42 140 PHE B CA 1
ATOM 2434 C C . PHE B 1 140 ? 30.859 7.293 -23.844 1 27.42 140 PHE B C 1
ATOM 2436 O O . PHE B 1 140 ? 30.172 7.281 -22.828 1 27.42 140 PHE B O 1
ATOM 2443 N N . THR B 1 141 ? 32.156 7.344 -23.516 1 27.06 141 THR B N 1
ATOM 2444 C CA . THR B 1 141 ? 32.688 8.453 -22.734 1 27.06 141 THR B CA 1
ATOM 2445 C C . THR B 1 141 ? 32.125 9.781 -23.219 1 27.06 141 THR B C 1
ATOM 2447 O O . THR B 1 141 ? 32.344 10.172 -24.359 1 27.06 141 THR B O 1
ATOM 2450 N N . ILE B 1 142 ? 30.844 9.969 -22.969 1 26.88 142 ILE B N 1
ATOM 2451 C CA . ILE B 1 142 ? 30.422 11.352 -23.188 1 26.88 142 ILE B CA 1
ATOM 2452 C C . ILE B 1 142 ? 31.438 12.305 -22.531 1 26.88 142 ILE B C 1
ATOM 2454 O O . ILE B 1 142 ? 31.656 12.25 -21.328 1 26.88 142 ILE B O 1
ATOM 2458 N N . ASP B 1 143 ? 32.5 12.477 -23.266 1 26.03 143 ASP B N 1
ATOM 2459 C CA . ASP B 1 143 ? 33.344 13.641 -23.031 1 26.03 143 ASP B CA 1
ATOM 2460 C C . ASP B 1 143 ? 32.531 14.914 -22.891 1 26.03 143 ASP B C 1
AT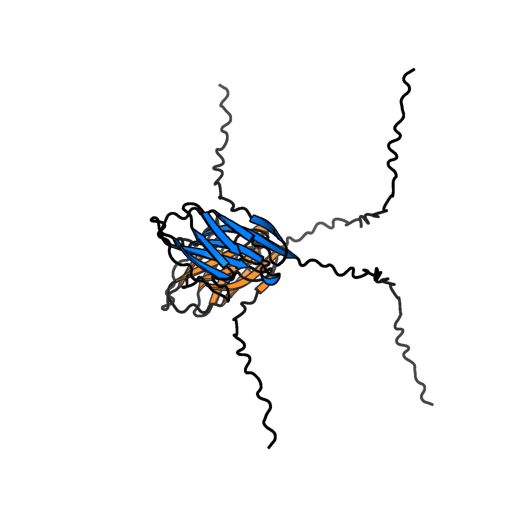OM 2462 O O . ASP B 1 143 ? 31.891 15.352 -23.859 1 26.03 143 ASP B O 1
ATOM 2466 N N . MET B 1 144 ? 31.766 14.961 -21.797 1 23.78 144 MET B N 1
ATOM 2467 C CA . MET B 1 144 ? 31.172 16.25 -21.469 1 23.78 144 MET B CA 1
ATOM 2468 C C . MET B 1 144 ? 32.188 17.375 -21.594 1 23.78 144 MET B C 1
ATOM 2470 O O . MET B 1 144 ? 33 17.578 -20.672 1 23.78 144 MET B O 1
ATOM 2474 N N . LYS B 1 145 ? 33.031 17.312 -22.641 1 24.84 145 LYS B N 1
ATOM 2475 C CA . LYS B 1 145 ? 33.719 18.578 -22.875 1 24.84 145 LYS B CA 1
ATOM 2476 C C . LYS B 1 145 ? 32.719 19.75 -22.922 1 24.84 145 LYS B C 1
ATOM 2478 O O . LYS B 1 145 ? 31.719 19.703 -23.656 1 24.84 145 LYS B O 1
ATOM 2483 N N . THR B 1 146 ? 32.594 20.359 -21.781 1 24.38 146 THR B N 1
ATOM 2484 C CA . THR B 1 146 ? 32.062 21.688 -21.5 1 24.38 146 THR B CA 1
ATOM 2485 C C . THR B 1 146 ? 32.438 22.672 -22.609 1 24.38 146 THR B C 1
ATOM 2487 O O . THR B 1 146 ? 33.594 23.062 -22.719 1 24.38 146 THR B O 1
ATOM 2490 N N . SER B 1 147 ? 32.281 22.297 -23.844 1 22.84 147 SER B N 1
ATOM 2491 C CA . SER B 1 147 ? 32.5 23.422 -24.734 1 22.84 147 SER B CA 1
ATOM 2492 C C . SER B 1 147 ? 31.609 24.609 -24.391 1 22.84 147 SER B C 1
ATOM 2494 O O . SER B 1 147 ? 30.391 24.438 -24.234 1 22.84 147 SER B O 1
ATOM 2496 N N . LYS B 1 148 ? 32.156 25.688 -23.766 1 25.33 148 LYS B N 1
ATOM 2497 C CA . LYS B 1 148 ? 31.875 27.109 -23.609 1 25.33 148 LYS B CA 1
ATOM 2498 C C . LYS B 1 148 ? 31.453 27.734 -24.938 1 25.33 148 LYS B C 1
ATOM 2500 O O . LYS B 1 148 ? 31.953 28.781 -25.328 1 25.33 148 LYS B O 1
ATOM 2505 N N . THR B 1 149 ? 31 27.047 -25.969 1 24.02 149 THR B N 1
ATOM 2506 C CA . THR B 1 149 ? 30.797 27.797 -27.219 1 24.02 149 THR B CA 1
ATOM 2507 C C . THR B 1 149 ? 29.766 28.891 -27.016 1 24.02 149 THR B C 1
ATOM 2509 O O . THR B 1 149 ? 28.656 28.641 -26.531 1 24.02 149 THR B O 1
ATOM 2512 N N . LEU B 1 150 ? 30.281 30.141 -26.969 1 22.27 150 LEU B N 1
ATOM 2513 C CA . LEU B 1 150 ? 29.906 31.547 -27.047 1 22.27 150 LEU B CA 1
ATOM 2514 C C . LEU B 1 150 ? 28.953 31.797 -28.219 1 22.27 150 LEU B C 1
ATOM 2516 O O . LEU B 1 150 ? 29.344 31.594 -29.375 1 22.27 150 LEU B O 1
ATOM 2520 N N . PHE B 1 151 ? 27.844 31.156 -28.25 1 20.28 151 PHE B N 1
ATOM 2521 C CA . PHE B 1 151 ? 26.938 31.547 -29.312 1 20.28 151 PHE B CA 1
ATOM 2522 C C . PHE B 1 151 ? 26.734 33.062 -29.344 1 20.28 151 PHE B C 1
ATOM 2524 O O . PHE B 1 151 ? 26.094 33.625 -28.438 1 20.28 151 PHE B O 1
ATOM 2531 N N . TYR B 1 152 ? 27.859 33.812 -29.547 1 21.72 152 TYR B N 1
ATOM 2532 C CA . TYR B 1 152 ? 27.766 35.219 -29.938 1 21.72 152 TYR B CA 1
ATOM 2533 C C . TYR B 1 152 ? 26.844 35.375 -31.141 1 21.72 152 TYR B C 1
ATOM 2535 O O . TYR B 1 152 ? 27.062 34.75 -32.188 1 21.72 152 TYR B O 1
ATOM 2543 N N . THR B 1 153 ? 25.516 35.219 -30.812 1 22.88 153 THR B N 1
ATOM 2544 C CA . THR B 1 153 ? 24.547 35.719 -31.781 1 22.88 153 THR B CA 1
ATOM 2545 C C . THR B 1 153 ? 25.016 37 -32.406 1 22.88 153 THR B C 1
ATOM 2547 O O . THR B 1 153 ? 25.266 38 -31.719 1 22.88 153 THR B O 1
ATOM 2550 N N . ARG B 1 154 ? 25.969 36.938 -33.344 1 22.69 154 ARG B N 1
ATOM 2551 C CA . ARG B 1 154 ? 26.328 38 -34.25 1 22.69 154 ARG B CA 1
ATOM 2552 C C . ARG B 1 154 ? 25.078 38.594 -34.906 1 22.69 154 ARG B C 1
ATOM 2554 O O . ARG B 1 154 ? 24.297 37.875 -35.562 1 22.69 154 ARG B O 1
ATOM 2561 N N . LEU B 1 155 ? 24.406 39.531 -34.156 1 27.08 155 LEU B N 1
ATOM 2562 C CA . LEU B 1 155 ? 23.5 40.531 -34.719 1 27.08 155 LEU B CA 1
ATOM 2563 C C . LEU B 1 155 ? 24.016 41.031 -36.062 1 27.08 155 LEU B C 1
ATOM 2565 O O . LEU B 1 155 ? 24.984 41.781 -36.094 1 27.08 155 LEU B O 1
ATOM 2569 N N . HIS B 1 156 ? 24.5 40.125 -36.906 1 24.17 156 HIS B N 1
ATOM 2570 C CA . HIS B 1 156 ? 24.859 40.75 -38.156 1 24.17 156 HIS B CA 1
ATOM 2571 C C . HIS B 1 156 ? 23.672 41.469 -38.781 1 24.17 156 HIS B C 1
ATOM 2573 O O . HIS B 1 156 ? 22.578 40.906 -38.875 1 24.17 156 HIS B O 1
ATOM 2579 N N . PHE B 1 157 ? 23.641 42.781 -38.5 1 27.52 157 PHE B N 1
ATOM 2580 C CA . PHE B 1 157 ? 22.969 43.812 -39.25 1 27.52 157 PHE B CA 1
ATOM 2581 C C . PHE B 1 157 ? 23.141 43.594 -40.75 1 27.52 157 PHE B C 1
ATOM 2583 O O . PHE B 1 157 ? 24.25 43.656 -41.281 1 27.52 157 PHE B O 1
ATOM 2590 N N . LEU B 1 158 ? 22.641 42.469 -41.219 1 24.7 158 LEU B N 1
ATOM 2591 C CA . LEU B 1 158 ? 22.609 42.469 -42.656 1 24.7 158 LEU B CA 1
ATOM 2592 C C . LEU B 1 158 ? 22.109 43.781 -43.219 1 24.7 158 LEU B C 1
ATOM 2594 O O . LEU B 1 158 ? 21 44.219 -42.875 1 24.7 158 LEU B O 1
ATOM 2598 N N . PHE B 1 159 ? 23.062 44.781 -43.281 1 26.2 159 PHE B N 1
ATOM 2599 C CA . PHE B 1 159 ? 22.938 45.938 -44.125 1 26.2 159 PHE B CA 1
ATOM 2600 C C . PHE B 1 159 ? 22.5 45.562 -45.531 1 26.2 159 PHE B C 1
ATOM 2602 O O . PHE B 1 159 ? 23.234 44.875 -46.25 1 26.2 159 PHE B O 1
ATOM 2609 N N . LEU B 1 160 ? 21.328 44.969 -45.625 1 22.95 160 LEU B N 1
ATOM 2610 C CA . LEU B 1 160 ? 20.812 45.094 -47 1 22.95 160 LEU B CA 1
ATOM 2611 C C . LEU B 1 160 ? 21.062 46.469 -47.562 1 22.95 160 LEU B C 1
ATOM 2613 O O . LEU B 1 160 ? 20.672 47.469 -46.938 1 22.95 160 LEU B O 1
ATOM 2617 N N . SER B 1 161 ? 22.141 46.562 -48.25 1 23.98 161 SER B N 1
ATOM 2618 C CA . SER B 1 161 ? 22.234 47.469 -49.406 1 23.98 161 SER B CA 1
ATOM 2619 C C . SER B 1 161 ? 21.141 47.188 -50.406 1 23.98 161 SER B C 1
ATOM 2621 O O . SER B 1 161 ? 20.703 46.031 -50.562 1 23.98 161 SER B O 1
#